Protein AF-A0A947JV66-F1 (afdb_monomer)

Nearest PDB structures (foldseek):
  3uxm-assembly5_B-2  TM=9.381E-01  e=3.256E-14  Pseudomonas aeruginosa PAO1
  4e5u-assembly1_A  TM=9.294E-01  e=2.592E-14  Pseudomonas aeruginosa PAO1
  4esh-assembly1_A  TM=9.161E-01  e=2.592E-14  Pseudomonas aeruginosa PAO1
  3uxm-assembly6_D  TM=9.359E-01  e=7.656E-14  Pseudomonas aeruginosa PAO1
  4gmd-assembly2_B  TM=9.252E-01  e=1.354E-13  Pseudomonas aeruginosa PAO1

pLDDT: mean 92.23, std 10.94, range [36.28, 98.81]

Mean predicted aligned error: 4.36 Å

Secondary structure (DSSP, 8-state):
-HHHHHHHTT--EEEEESS-SSHHHHHHHHHHHS-STT---HHHHHHHHHHHHHHHIIIIIHHHHHTT-EEEEES-HHHHIIIIIIIT-S-HHHHHHHHHHHHTT---S-EEEEE--HHHHHHHHHHHHTT---TTTTS-HHHHHHHHHHHHHHHHH-TTTEEEEE--S-HHHHHHHHHHHHHHHHHHHT--

Sequence (192 aa):
LLASALERHGIDAVLTREPGGTPGAEAIRALLLDPPGEGWGMRAEALLFAAARSDHVERLIRPALEAGRWVVCDRFLDSSRAYQGRAGMLGDELVRALHEQGSEGLLPDLTLVIAVEGTTAAARLSARDGAVSDAIGGRDATYHSSVNAAFVEFAAAEPGRFAIIDGEGSVEEVHARILAAIEPLLARGSSA

Radius of gyration: 16.93 Å; Cα contacts (8 Å, |Δi|>4): 226; chains: 1; bounding box: 48×35×40 Å

Structure (mmCIF, N/CA/C/O backbone):
data_AF-A0A947JV66-F1
#
_entry.id   AF-A0A947JV66-F1
#
loop_
_atom_site.group_PDB
_atom_site.id
_atom_site.type_symbol
_atom_site.label_atom_id
_atom_site.label_alt_id
_atom_site.label_comp_id
_atom_site.label_asym_id
_atom_site.label_entity_id
_atom_site.label_seq_id
_atom_site.pdbx_PDB_ins_code
_atom_site.Cartn_x
_atom_site.Cartn_y
_atom_site.Cartn_z
_atom_site.occupancy
_atom_site.B_iso_or_equiv
_atom_site.auth_seq_id
_atom_site.auth_comp_id
_atom_site.auth_asym_id
_atom_site.auth_atom_id
_atom_site.pdbx_PDB_model_num
ATOM 1 N N . LEU A 1 1 ? 0.802 -0.655 17.213 1.00 91.69 1 LEU A N 1
ATOM 2 C CA . LEU A 1 1 ? 0.099 0.440 17.920 1.00 91.69 1 LEU A CA 1
ATOM 3 C C . LEU A 1 1 ? -1.327 0.622 17.402 1.00 91.69 1 LEU A C 1
ATOM 5 O O . LEU A 1 1 ? -2.243 0.418 18.188 1.00 91.69 1 LEU A O 1
ATOM 9 N N . LEU A 1 2 ? -1.517 0.898 16.103 1.00 94.25 2 LEU A N 1
ATOM 10 C CA . LEU A 1 2 ? -2.848 1.128 15.520 1.00 94.25 2 LEU A CA 1
ATOM 11 C C . LEU A 1 2 ? -3.822 -0.045 15.717 1.00 94.25 2 LEU A C 1
ATOM 13 O O . LEU A 1 2 ? -4.916 0.164 16.221 1.00 94.25 2 LEU A O 1
ATOM 17 N N . ALA A 1 3 ? -3.413 -1.277 15.399 1.00 92.56 3 ALA A N 1
ATOM 18 C CA . ALA A 1 3 ? -4.261 -2.462 15.569 1.00 92.56 3 ALA A CA 1
ATOM 19 C C . ALA A 1 3 ? -4.809 -2.600 17.001 1.00 92.56 3 ALA A C 1
ATOM 21 O O . ALA A 1 3 ? -6.007 -2.743 17.206 1.00 92.56 3 ALA A O 1
ATOM 22 N N . SER A 1 4 ? -3.937 -2.444 18.001 1.00 93.94 4 SER A N 1
ATOM 23 C CA . SER A 1 4 ? -4.330 -2.471 19.412 1.00 93.94 4 SER A CA 1
ATOM 24 C C . SER A 1 4 ? -5.232 -1.297 19.802 1.00 93.94 4 SER A C 1
ATOM 26 O O . SER A 1 4 ? -5.992 -1.402 20.756 1.00 93.94 4 SER A O 1
ATOM 28 N N . ALA A 1 5 ? -5.124 -0.149 19.128 1.00 94.56 5 ALA A N 1
ATOM 29 C CA . ALA A 1 5 ? -6.039 0.965 19.348 1.00 94.56 5 ALA A CA 1
ATOM 30 C C . ALA A 1 5 ? -7.428 0.659 18.781 1.00 94.56 5 ALA A C 1
ATOM 32 O O . ALA A 1 5 ? -8.404 0.838 19.500 1.00 94.56 5 ALA A O 1
ATOM 33 N N . LEU A 1 6 ? -7.511 0.130 17.557 1.00 95.25 6 LEU A N 1
ATOM 34 C CA . LEU A 1 6 ? -8.771 -0.308 16.948 1.00 95.25 6 LEU A CA 1
ATOM 35 C C . LEU A 1 6 ? -9.480 -1.352 17.822 1.00 95.25 6 LEU A C 1
ATOM 37 O O . LEU A 1 6 ? -10.659 -1.193 18.123 1.00 95.25 6 LEU A O 1
ATOM 41 N N . GLU A 1 7 ? -8.739 -2.331 18.345 1.00 94.38 7 GLU A N 1
ATOM 42 C CA . GLU A 1 7 ? -9.271 -3.330 19.278 1.00 94.38 7 GLU A CA 1
ATOM 43 C C . GLU A 1 7 ? -9.860 -2.689 20.549 1.00 94.38 7 GLU A C 1
ATOM 45 O O . GLU A 1 7 ? -10.966 -3.031 20.964 1.00 94.38 7 GLU A O 1
ATOM 50 N N . ARG A 1 8 ? -9.183 -1.692 21.141 1.00 94.38 8 ARG A N 1
ATOM 51 C CA . ARG A 1 8 ? -9.717 -0.933 22.293 1.00 94.38 8 ARG A CA 1
ATOM 52 C C . ARG A 1 8 ? -10.965 -0.114 21.959 1.00 94.38 8 ARG A C 1
ATOM 54 O O . ARG A 1 8 ? -11.732 0.196 22.865 1.00 94.38 8 ARG A O 1
ATOM 61 N N . HIS A 1 9 ? -11.162 0.230 20.689 1.00 92.94 9 HIS A N 1
ATOM 62 C CA . HIS A 1 9 ? -12.380 0.860 20.182 1.00 92.94 9 HIS A CA 1
ATOM 63 C C . HIS A 1 9 ? -13.460 -0.160 19.776 1.00 92.94 9 HIS A C 1
ATOM 65 O O . HIS A 1 9 ? -14.492 0.238 19.246 1.00 92.94 9 HIS A O 1
ATOM 71 N N . GLY A 1 10 ? -13.254 -1.459 20.030 1.00 94.88 10 GLY A N 1
ATOM 72 C CA . GLY A 1 10 ? -14.205 -2.516 19.674 1.00 94.88 10 GLY A CA 1
ATOM 73 C C . GLY A 1 10 ? -14.266 -2.815 18.175 1.00 94.88 10 GLY A C 1
ATOM 74 O O . GLY A 1 10 ? -15.222 -3.433 17.717 1.00 94.88 10 GLY A O 1
ATOM 75 N N . ILE A 1 11 ? -13.266 -2.375 17.408 1.00 95.50 11 ILE A N 1
ATOM 76 C CA . ILE A 1 11 ? -13.199 -2.569 15.962 1.00 95.50 11 ILE A CA 1
ATOM 77 C C . ILE A 1 11 ? -12.363 -3.811 15.667 1.00 95.50 11 ILE A C 1
ATOM 79 O O . ILE A 1 11 ? -11.159 -3.842 15.932 1.00 95.50 11 ILE A O 1
ATOM 83 N N . ASP A 1 12 ? -12.998 -4.820 15.074 1.00 95.31 12 ASP A N 1
ATOM 84 C CA . ASP A 1 12 ? -12.297 -5.970 14.509 1.00 95.31 12 ASP A CA 1
ATOM 85 C C . ASP A 1 12 ? -11.618 -5.565 13.193 1.00 95.31 12 ASP A C 1
ATOM 87 O O . ASP A 1 12 ? -12.273 -5.127 12.243 1.00 95.31 12 ASP A O 1
ATOM 91 N N . ALA A 1 13 ? -10.292 -5.697 13.154 1.00 96.81 13 ALA A N 1
ATOM 92 C CA . ALA A 1 13 ? -9.467 -5.294 12.028 1.00 96.81 13 ALA A CA 1
ATOM 93 C C . ALA A 1 13 ? -8.587 -6.446 11.529 1.00 96.81 13 ALA A C 1
ATOM 95 O O . ALA A 1 13 ? -7.840 -7.068 12.288 1.00 96.81 13 ALA A O 1
ATOM 96 N N . VAL A 1 14 ? -8.611 -6.674 10.218 1.00 98.00 14 VAL A N 1
ATOM 97 C CA . VAL A 1 14 ? -7.650 -7.526 9.515 1.00 98.00 14 VAL A CA 1
ATOM 98 C C . VAL A 1 14 ? -6.421 -6.702 9.170 1.00 98.00 14 VAL A C 1
ATOM 100 O O . VAL A 1 14 ? -6.523 -5.657 8.529 1.00 98.00 14 VAL A O 1
ATOM 103 N N . LEU A 1 15 ? -5.248 -7.188 9.569 1.00 98.19 15 LEU A N 1
ATOM 104 C CA . LEU A 1 15 ? -3.970 -6.602 9.175 1.00 98.19 15 LEU A CA 1
ATOM 105 C C . LEU A 1 15 ? -3.401 -7.383 7.995 1.00 98.19 15 LEU A C 1
ATOM 107 O O . LEU A 1 15 ? -3.319 -8.610 8.047 1.00 98.19 15 LEU A O 1
ATOM 111 N N . THR A 1 16 ? -2.979 -6.679 6.954 1.00 98.50 16 THR A N 1
ATOM 112 C CA . THR A 1 16 ? -2.389 -7.292 5.759 1.00 98.50 16 THR A CA 1
ATOM 113 C C . THR A 1 16 ? -1.387 -6.343 5.082 1.00 98.50 16 THR A C 1
ATOM 115 O O . THR A 1 16 ? -1.131 -5.251 5.593 1.00 98.50 16 THR A O 1
ATOM 118 N N . ARG A 1 17 ? -0.758 -6.754 3.972 1.00 98.25 17 ARG A N 1
ATOM 119 C CA . ARG A 1 17 ? 0.231 -5.952 3.230 1.00 98.25 17 ARG A CA 1
ATOM 120 C C . ARG A 1 17 ? 0.260 -6.266 1.737 1.00 98.25 17 ARG A C 1
ATOM 122 O O . ARG A 1 17 ? -0.042 -7.387 1.340 1.00 98.25 17 ARG A O 1
ATOM 129 N N . GLU A 1 18 ? 0.778 -5.328 0.948 1.00 97.75 18 GLU A N 1
ATOM 130 C CA . GLU A 1 18 ? 1.095 -5.526 -0.467 1.00 97.75 18 GLU A CA 1
ATOM 131 C C . GLU A 1 18 ? 2.568 -5.247 -0.825 1.00 97.75 18 GLU A C 1
ATOM 133 O O . GLU A 1 18 ? 3.198 -4.354 -0.252 1.00 97.75 18 GLU A O 1
ATOM 138 N N . PRO A 1 19 ? 3.137 -5.979 -1.806 1.00 96.75 19 PRO A N 1
ATOM 139 C CA . PRO A 1 19 ? 2.564 -7.176 -2.431 1.00 96.75 19 PRO A CA 1
ATOM 140 C C . PRO A 1 19 ? 2.592 -8.344 -1.430 1.00 96.75 19 PRO A C 1
ATOM 142 O O . PRO A 1 19 ? 3.560 -8.461 -0.673 1.00 96.75 19 PRO A O 1
ATOM 145 N N . GLY A 1 20 ? 1.542 -9.169 -1.391 1.00 97.12 20 GLY A N 1
ATOM 146 C CA . GLY A 1 20 ? 1.384 -10.248 -0.408 1.00 97.12 20 GLY A CA 1
ATOM 147 C C . GLY A 1 20 ? -0.044 -10.367 0.135 1.00 97.12 20 GLY A C 1
ATOM 148 O O . GLY A 1 20 ? -0.991 -9.938 -0.515 1.00 97.12 20 GLY A O 1
ATOM 149 N N . GLY A 1 21 ? -0.185 -10.973 1.316 1.00 97.00 21 GLY A N 1
ATOM 150 C CA . GLY A 1 21 ? -1.454 -11.083 2.054 1.00 97.00 21 GLY A CA 1
ATOM 151 C C . GLY A 1 21 ? -2.216 -12.396 1.842 1.00 97.00 21 GLY A C 1
ATOM 152 O O . GLY A 1 21 ? -2.965 -12.828 2.713 1.00 97.00 21 GLY A O 1
ATOM 153 N N . THR A 1 22 ? -1.970 -13.093 0.737 1.00 98.50 22 THR A N 1
ATOM 154 C CA . THR A 1 22 ? -2.561 -14.401 0.405 1.00 98.50 22 THR A CA 1
ATOM 155 C C . THR A 1 22 ? -1.489 -15.332 -0.164 1.00 98.50 22 THR A C 1
ATOM 157 O O . THR A 1 22 ? -0.484 -14.849 -0.683 1.00 98.50 22 THR A O 1
ATOM 160 N N . PRO A 1 23 ? -1.664 -16.669 -0.139 1.00 98.44 23 PRO A N 1
ATOM 161 C CA . PRO A 1 23 ? -0.663 -17.584 -0.694 1.00 98.44 23 PRO A CA 1
ATOM 162 C C . PRO A 1 23 ? -0.284 -17.290 -2.157 1.00 98.44 23 PRO A C 1
ATOM 164 O O . PRO A 1 23 ? 0.888 -17.393 -2.516 1.00 98.44 23 PRO A O 1
ATOM 167 N N . GLY A 1 24 ? -1.253 -16.887 -2.990 1.00 97.75 24 GLY A N 1
ATOM 168 C CA . GLY A 1 24 ? -1.010 -16.497 -4.382 1.00 97.75 24 GLY A CA 1
ATOM 169 C C . GLY A 1 24 ? -0.216 -15.195 -4.491 1.00 97.75 24 GLY A C 1
ATOM 170 O O . GLY A 1 24 ? 0.814 -15.149 -5.166 1.00 97.75 24 GLY A O 1
ATOM 171 N N . ALA A 1 25 ? -0.639 -14.155 -3.773 1.00 98.38 25 ALA A N 1
ATOM 172 C CA . ALA A 1 25 ? 0.062 -12.876 -3.759 1.00 98.38 25 ALA A CA 1
ATOM 173 C C . ALA A 1 25 ? 1.466 -12.960 -3.130 1.00 98.38 25 ALA A C 1
ATOM 175 O O . ALA A 1 25 ? 2.369 -12.255 -3.575 1.00 98.38 25 ALA A O 1
ATOM 176 N N . GLU A 1 26 ? 1.697 -13.834 -2.143 1.00 98.38 26 GLU A N 1
ATOM 177 C CA . GLU A 1 26 ? 3.028 -14.071 -1.561 1.00 98.38 26 GLU A CA 1
ATOM 178 C C . GLU A 1 26 ? 3.975 -14.772 -2.549 1.00 98.38 26 GLU A C 1
ATOM 180 O O . GLU A 1 26 ? 5.159 -14.440 -2.606 1.00 98.38 26 GLU A O 1
ATOM 185 N N . ALA A 1 27 ? 3.470 -15.684 -3.389 1.00 98.31 27 ALA A N 1
ATOM 186 C CA . ALA A 1 27 ? 4.275 -16.268 -4.463 1.00 98.31 27 ALA A CA 1
ATOM 187 C C . ALA A 1 27 ? 4.719 -15.198 -5.477 1.00 98.31 27 ALA A C 1
ATOM 189 O O . ALA A 1 27 ? 5.873 -15.174 -5.901 1.00 98.31 27 ALA A O 1
ATOM 190 N N . ILE A 1 28 ? 3.827 -14.264 -5.816 1.00 98.31 28 ILE A N 1
ATOM 191 C CA . ILE A 1 28 ? 4.158 -13.135 -6.694 1.00 98.31 28 ILE A CA 1
ATOM 192 C C . ILE A 1 28 ? 5.100 -12.145 -5.995 1.00 98.31 28 ILE A C 1
ATOM 194 O O . ILE A 1 28 ? 6.026 -11.636 -6.624 1.00 98.31 28 ILE A O 1
ATOM 198 N N . ARG A 1 29 ? 4.926 -11.898 -4.690 1.00 97.25 29 ARG A N 1
ATOM 199 C CA . ARG A 1 29 ? 5.851 -11.085 -3.887 1.00 97.25 29 ARG A CA 1
ATOM 200 C C . ARG A 1 29 ? 7.275 -11.622 -3.991 1.00 97.25 29 ARG A C 1
ATOM 202 O O . ARG A 1 29 ? 8.183 -10.827 -4.200 1.00 97.25 29 ARG A O 1
ATOM 209 N N . ALA A 1 30 ? 7.473 -12.935 -3.876 1.00 96.31 30 ALA A N 1
ATOM 210 C CA . ALA A 1 30 ? 8.800 -13.530 -4.014 1.00 96.31 30 ALA A CA 1
ATOM 211 C C . ALA A 1 30 ? 9.432 -13.183 -5.374 1.00 96.31 30 ALA A C 1
ATOM 213 O O . ALA A 1 30 ? 10.566 -12.717 -5.413 1.00 96.31 30 ALA A O 1
ATOM 214 N N . LEU A 1 31 ? 8.661 -13.290 -6.463 1.00 96.56 31 LEU A N 1
ATOM 215 C CA . LEU A 1 31 ? 9.112 -12.900 -7.804 1.00 96.56 31 LEU A CA 1
ATOM 216 C C . LEU A 1 31 ? 9.437 -11.406 -7.918 1.00 96.56 31 LEU A C 1
ATOM 218 O O . LEU A 1 31 ? 10.307 -11.041 -8.696 1.00 96.56 31 LEU A O 1
ATOM 222 N N . LEU A 1 32 ? 8.723 -10.535 -7.204 1.00 95.69 32 LEU A N 1
ATOM 223 C CA . LEU A 1 32 ? 8.942 -9.086 -7.240 1.00 95.69 32 LEU A CA 1
ATOM 224 C C . LEU A 1 32 ? 10.180 -8.653 -6.446 1.00 95.69 32 LEU A C 1
ATOM 226 O O . LEU A 1 32 ? 10.873 -7.732 -6.871 1.00 95.69 32 LEU A O 1
ATOM 230 N N . LEU A 1 33 ? 10.435 -9.278 -5.294 1.00 92.12 33 LEU A N 1
ATOM 231 C CA . LEU A 1 33 ? 11.533 -8.893 -4.400 1.00 92.12 33 LEU A CA 1
ATOM 232 C C . LEU A 1 33 ? 12.869 -9.533 -4.776 1.00 92.12 33 LEU A C 1
ATOM 234 O O . LEU A 1 33 ? 13.907 -8.903 -4.577 1.00 92.12 33 LEU A O 1
ATOM 238 N N . ASP A 1 34 ? 12.824 -10.749 -5.319 1.00 92.88 34 ASP A N 1
ATOM 239 C CA . ASP A 1 34 ? 13.980 -11.510 -5.795 1.00 92.88 34 ASP A CA 1
ATOM 240 C C . ASP A 1 34 ? 13.727 -11.989 -7.235 1.00 92.88 34 ASP A C 1
ATOM 242 O O . ASP A 1 34 ? 13.387 -13.153 -7.481 1.00 92.88 34 ASP A O 1
ATOM 246 N N . PRO A 1 35 ? 13.767 -11.068 -8.213 1.00 92.75 35 PRO A N 1
ATOM 247 C CA . PRO A 1 35 ? 13.396 -11.390 -9.574 1.00 92.75 35 PRO A CA 1
ATOM 248 C C . PRO A 1 35 ? 14.505 -12.201 -10.269 1.00 92.75 35 PRO A C 1
ATOM 250 O O . PRO A 1 35 ? 15.692 -11.928 -10.083 1.00 92.75 35 PRO A O 1
ATOM 253 N N . PRO A 1 36 ? 14.155 -13.188 -11.113 1.00 88.94 36 PRO A N 1
ATOM 254 C CA . PRO A 1 36 ? 15.150 -14.010 -11.789 1.00 88.94 36 PRO A CA 1
ATOM 255 C C . PRO A 1 36 ? 15.911 -13.223 -12.867 1.00 88.94 36 PRO A C 1
ATOM 257 O O . PRO A 1 36 ? 15.360 -12.346 -13.536 1.00 88.94 36 PRO A O 1
ATOM 260 N N . GLY A 1 37 ? 17.165 -13.613 -13.112 1.00 91.31 37 GLY A N 1
ATOM 261 C CA . GLY A 1 37 ? 17.973 -13.082 -14.213 1.00 91.31 37 GLY A CA 1
ATOM 262 C C . GLY A 1 37 ? 18.258 -11.586 -14.074 1.00 91.31 37 GLY A C 1
ATOM 263 O O . GLY A 1 37 ? 18.778 -11.143 -13.057 1.00 91.31 37 GLY A O 1
ATOM 264 N N . GLU A 1 38 ? 17.943 -10.816 -15.115 1.00 89.69 38 GLU A N 1
ATOM 265 C CA . GLU A 1 38 ? 18.156 -9.359 -15.152 1.00 89.69 38 GLU A CA 1
ATOM 266 C C . GLU A 1 38 ? 17.041 -8.562 -14.453 1.00 89.69 38 GLU A C 1
ATOM 268 O O . GLU A 1 38 ? 17.078 -7.333 -14.417 1.00 89.69 38 GLU A O 1
ATOM 273 N N . GLY A 1 39 ? 16.044 -9.248 -13.893 1.00 92.44 39 GLY A N 1
ATOM 274 C CA . GLY A 1 39 ? 14.904 -8.620 -13.248 1.00 92.44 39 GLY A CA 1
ATOM 275 C C . GLY A 1 39 ? 13.725 -8.356 -14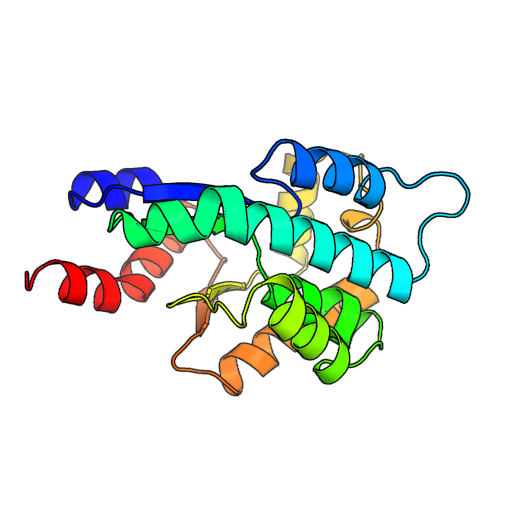.188 1.00 92.44 39 GLY A C 1
ATOM 276 O O . GLY A 1 39 ? 13.682 -8.800 -15.339 1.00 92.44 39 GLY A O 1
ATOM 277 N N . TRP A 1 40 ? 12.729 -7.626 -13.685 1.00 94.94 40 TRP A N 1
ATOM 278 C CA . TRP A 1 40 ? 11.533 -7.276 -14.449 1.00 94.94 40 TRP A CA 1
ATOM 279 C C . TRP A 1 40 ? 11.660 -5.904 -15.103 1.00 94.94 40 TRP A C 1
ATOM 281 O O . TRP A 1 40 ? 12.026 -4.916 -14.470 1.00 94.94 40 TRP A O 1
ATOM 291 N N . GLY A 1 41 ? 11.242 -5.805 -16.366 1.00 95.38 41 GLY A N 1
ATOM 292 C CA . GLY A 1 41 ? 10.925 -4.505 -16.951 1.00 95.38 41 GLY A CA 1
ATOM 293 C C . GLY A 1 41 ? 9.708 -3.880 -16.258 1.00 95.38 41 GLY A C 1
ATOM 294 O O . GLY A 1 41 ? 8.802 -4.590 -15.823 1.00 95.38 41 GLY A O 1
ATOM 295 N N . MET A 1 42 ? 9.633 -2.546 -16.226 1.00 95.56 42 MET A N 1
ATOM 296 C CA . MET A 1 42 ? 8.612 -1.810 -15.460 1.00 95.56 42 MET A CA 1
ATOM 297 C C . MET A 1 42 ? 7.164 -2.241 -15.765 1.00 95.56 42 MET A C 1
ATOM 299 O O . MET A 1 42 ? 6.337 -2.331 -14.863 1.00 95.56 42 MET A O 1
ATOM 303 N N . ARG A 1 43 ? 6.848 -2.564 -17.030 1.00 96.94 43 ARG A N 1
ATOM 304 C CA . ARG A 1 43 ? 5.518 -3.078 -17.420 1.00 96.94 43 ARG A CA 1
ATOM 305 C C . ARG A 1 43 ? 5.211 -4.443 -16.800 1.00 96.94 43 ARG A C 1
ATOM 307 O O . ARG A 1 43 ? 4.097 -4.651 -16.336 1.00 96.94 43 ARG A O 1
ATOM 314 N N . ALA A 1 44 ? 6.182 -5.357 -16.798 1.00 97.50 44 ALA A N 1
ATOM 315 C CA . ALA A 1 44 ? 6.024 -6.675 -16.186 1.00 97.50 44 ALA A CA 1
ATOM 316 C C . ALA A 1 44 ? 5.890 -6.550 -14.664 1.00 97.50 44 ALA A C 1
ATOM 318 O O . ALA A 1 44 ? 5.003 -7.163 -14.082 1.00 97.50 44 ALA A O 1
ATOM 319 N N . GLU A 1 45 ? 6.690 -5.681 -14.040 1.00 97.25 45 GLU A N 1
ATOM 320 C CA . GLU A 1 45 ? 6.564 -5.364 -12.616 1.00 97.25 45 GLU A CA 1
ATOM 321 C C . GLU A 1 45 ? 5.159 -4.844 -12.272 1.00 97.25 45 GLU A C 1
ATOM 323 O O . GLU A 1 45 ? 4.525 -5.357 -11.353 1.00 97.25 45 GLU A O 1
ATOM 328 N N . ALA A 1 46 ? 4.626 -3.883 -13.037 1.00 98.06 46 ALA A N 1
ATOM 329 C CA . ALA A 1 46 ? 3.279 -3.352 -12.818 1.00 98.06 46 ALA A CA 1
ATOM 330 C C . ALA A 1 46 ? 2.185 -4.427 -12.951 1.00 98.06 46 ALA A C 1
ATOM 332 O O . ALA A 1 46 ? 1.247 -4.448 -12.155 1.00 98.06 46 ALA A O 1
ATOM 333 N N . LEU A 1 47 ? 2.318 -5.336 -13.922 1.00 98.50 47 LEU A N 1
ATOM 334 C CA . LEU A 1 47 ? 1.398 -6.463 -14.102 1.00 98.50 47 LEU A CA 1
ATOM 335 C C . LEU A 1 47 ? 1.466 -7.454 -12.935 1.00 98.50 47 LEU A C 1
ATOM 337 O O . LEU A 1 47 ? 0.425 -7.903 -12.466 1.00 98.50 47 LEU A O 1
ATOM 341 N N . LEU A 1 48 ? 2.664 -7.764 -12.435 1.00 98.38 48 LEU A N 1
ATOM 342 C CA . LEU A 1 48 ? 2.843 -8.634 -11.270 1.00 98.38 48 LEU A CA 1
ATOM 343 C C . LEU A 1 48 ? 2.236 -8.002 -10.012 1.00 98.38 48 LEU A C 1
ATOM 345 O O . LEU A 1 48 ? 1.504 -8.667 -9.283 1.00 98.38 48 LEU A O 1
ATOM 349 N N . PHE A 1 49 ? 2.453 -6.704 -9.791 1.00 98.44 49 PHE A N 1
ATOM 350 C CA . PHE A 1 49 ? 1.789 -5.972 -8.712 1.00 98.44 49 PHE A CA 1
ATOM 351 C C . PHE A 1 49 ? 0.263 -6.006 -8.829 1.00 98.44 49 PHE A C 1
ATOM 353 O O . PHE A 1 49 ? -0.419 -6.245 -7.833 1.00 98.44 49 PHE A O 1
ATOM 360 N N . ALA A 1 50 ? -0.276 -5.794 -10.033 1.00 98.56 50 ALA A N 1
ATOM 361 C CA . ALA A 1 50 ? -1.713 -5.857 -10.276 1.00 98.56 50 ALA A CA 1
ATOM 362 C C . ALA A 1 50 ? -2.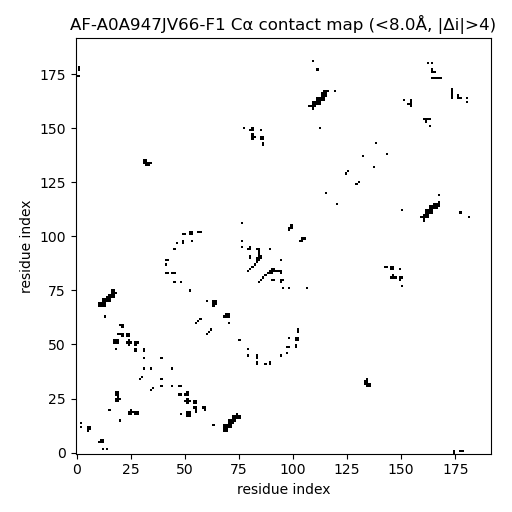276 -7.269 -10.043 1.00 98.56 50 ALA A C 1
ATOM 364 O O . ALA A 1 50 ? -3.319 -7.405 -9.411 1.00 98.56 50 ALA A O 1
ATOM 365 N N . ALA A 1 51 ? -1.567 -8.315 -10.477 1.00 98.69 51 ALA A N 1
ATOM 366 C CA . ALA A 1 51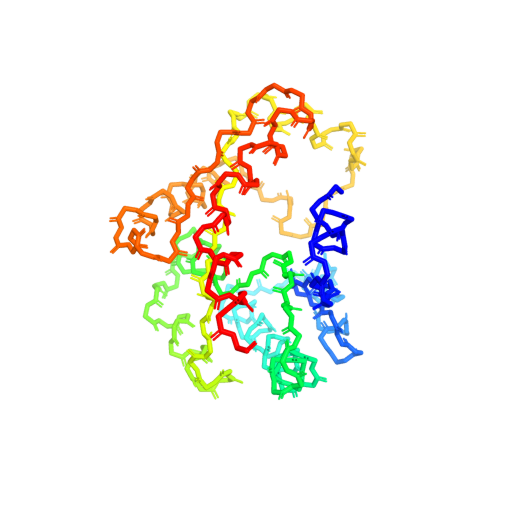 ? -1.961 -9.705 -10.255 1.00 98.69 51 ALA A CA 1
ATOM 367 C C . ALA A 1 51 ? -1.947 -10.08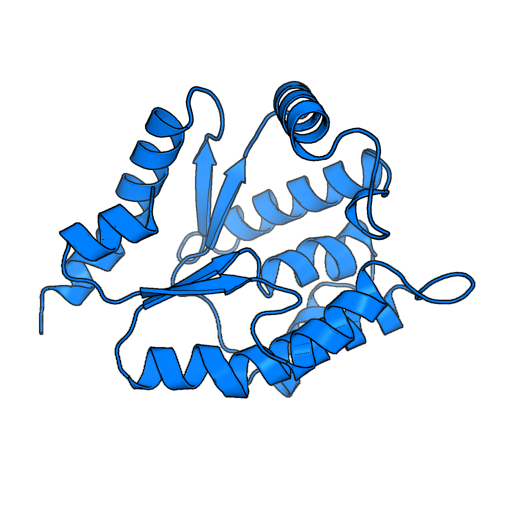2 -8.764 1.00 98.69 51 ALA A C 1
ATOM 369 O O . ALA A 1 51 ? -2.892 -10.699 -8.278 1.00 98.69 51 ALA A O 1
ATOM 370 N N . ALA A 1 52 ? -0.915 -9.666 -8.020 1.00 98.69 52 ALA A N 1
ATOM 371 C CA . ALA A 1 52 ? -0.849 -9.878 -6.574 1.00 98.69 52 ALA A CA 1
ATOM 372 C C . ALA A 1 52 ? -1.999 -9.168 -5.847 1.00 98.69 52 ALA A C 1
ATOM 374 O O . ALA A 1 52 ? -2.641 -9.765 -4.987 1.00 98.69 52 ALA A O 1
ATOM 375 N N . ARG A 1 53 ? -2.287 -7.915 -6.220 1.00 98.75 53 ARG A N 1
ATOM 376 C CA . ARG A 1 53 ? -3.404 -7.147 -5.656 1.00 98.75 53 ARG A CA 1
ATOM 377 C C . ARG A 1 53 ? -4.755 -7.780 -5.967 1.00 98.75 53 ARG A C 1
ATOM 379 O O . ARG A 1 53 ? -5.589 -7.844 -5.077 1.00 98.75 53 ARG A O 1
ATOM 386 N N . SER A 1 54 ? -4.962 -8.246 -7.195 1.00 98.75 54 SER A N 1
ATOM 387 C CA . SER A 1 54 ? -6.201 -8.911 -7.611 1.00 98.75 54 SER A CA 1
ATOM 388 C C . SER A 1 54 ? -6.516 -10.114 -6.711 1.00 98.75 54 SER A C 1
ATOM 390 O O . SER A 1 54 ? -7.566 -10.142 -6.070 1.00 98.75 54 SER A O 1
ATOM 392 N N . ASP A 1 55 ? -5.555 -11.033 -6.542 1.00 98.75 55 ASP A N 1
ATOM 393 C CA . ASP A 1 55 ? -5.703 -12.207 -5.665 1.00 98.75 55 ASP A CA 1
ATOM 394 C C . ASP A 1 55 ? -5.936 -11.805 -4.199 1.00 98.75 55 ASP A C 1
ATOM 396 O O . ASP A 1 55 ? -6.782 -12.379 -3.511 1.00 98.75 55 ASP A O 1
ATOM 400 N N . HIS A 1 56 ? -5.211 -10.792 -3.721 1.00 98.81 56 HIS A N 1
ATOM 401 C CA . HIS A 1 56 ? -5.328 -10.290 -2.356 1.00 98.81 56 HIS A CA 1
ATOM 402 C C . HIS A 1 56 ? -6.696 -9.649 -2.074 1.00 98.81 56 HIS A C 1
ATOM 404 O O . HIS A 1 56 ? -7.307 -9.904 -1.028 1.00 98.81 56 HIS A O 1
ATOM 410 N N . VAL A 1 57 ? -7.200 -8.850 -3.018 1.00 98.75 57 VAL A N 1
ATOM 411 C CA . VAL A 1 57 ? -8.513 -8.211 -2.928 1.00 98.75 57 VAL A CA 1
ATOM 412 C C . VAL A 1 57 ? -9.615 -9.259 -2.918 1.00 98.75 57 VAL A C 1
ATOM 414 O O . VAL A 1 57 ? -10.454 -9.234 -2.020 1.00 98.75 57 VAL A O 1
ATOM 417 N N . GLU A 1 58 ? -9.584 -10.197 -3.863 1.00 98.44 58 GLU A N 1
ATOM 418 C CA . GLU A 1 58 ? -10.606 -11.234 -4.008 1.00 98.44 58 GLU A CA 1
ATOM 419 C C . GLU A 1 58 ? -10.663 -12.162 -2.788 1.00 98.44 58 GLU A C 1
ATOM 421 O O . GLU A 1 58 ? -11.743 -12.485 -2.296 1.00 98.44 58 GLU A O 1
ATOM 426 N N . ARG A 1 59 ? -9.504 -12.593 -2.275 1.00 98.50 59 ARG A N 1
ATOM 427 C CA . ARG A 1 59 ? -9.448 -13.681 -1.286 1.00 98.50 59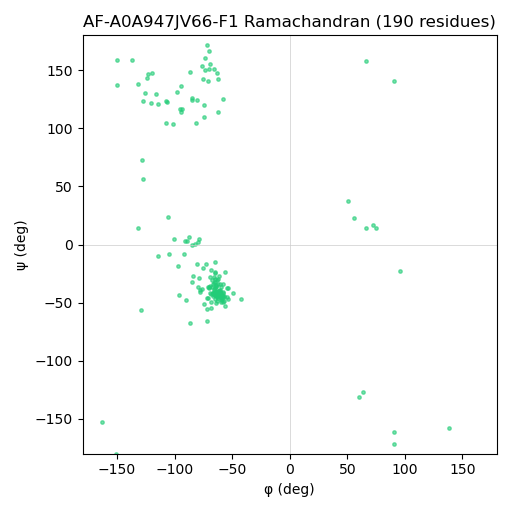 ARG A CA 1
ATOM 428 C C . ARG A 1 59 ? -9.366 -13.232 0.165 1.00 98.50 59 ARG A C 1
ATOM 430 O O . ARG A 1 59 ? -9.630 -14.048 1.046 1.00 98.50 59 ARG A O 1
ATOM 437 N N . LEU A 1 60 ? -8.983 -11.983 0.434 1.00 98.69 60 LEU A N 1
ATOM 438 C CA . LEU A 1 60 ? -8.817 -11.482 1.802 1.00 98.69 60 LEU A CA 1
ATOM 439 C C . LEU A 1 60 ? -9.556 -10.169 2.038 1.00 98.69 60 LEU A C 1
ATOM 441 O O . LEU A 1 60 ? -10.372 -10.107 2.956 1.00 98.69 60 LEU A O 1
ATOM 445 N N . ILE A 1 61 ? -9.286 -9.129 1.243 1.00 98.69 61 ILE A N 1
ATOM 446 C CA . ILE A 1 61 ? -9.793 -7.783 1.553 1.00 98.69 61 ILE A CA 1
ATOM 447 C C . ILE A 1 61 ? -11.312 -7.728 1.392 1.00 98.69 61 ILE A C 1
ATOM 449 O O . ILE A 1 61 ? -12.005 -7.366 2.340 1.00 98.69 61 ILE A O 1
ATOM 453 N N . ARG A 1 62 ? -11.847 -8.105 0.224 1.00 98.50 62 ARG A N 1
ATOM 454 C CA . ARG A 1 62 ? -13.288 -8.027 -0.046 1.00 98.50 62 ARG A CA 1
ATOM 455 C C . ARG A 1 62 ? -14.102 -8.883 0.939 1.00 98.50 62 ARG A C 1
ATOM 457 O O . ARG A 1 62 ? -14.999 -8.313 1.557 1.00 98.50 62 ARG A O 1
ATOM 464 N N . PRO A 1 63 ? -13.756 -10.160 1.210 1.00 98.56 63 PRO A N 1
ATOM 465 C CA . PRO A 1 63 ? -14.467 -10.947 2.219 1.00 98.56 63 PRO A CA 1
ATOM 466 C C . PRO A 1 63 ? -14.419 -10.339 3.629 1.00 98.56 63 PRO A C 1
ATOM 468 O O . PRO A 1 63 ? -15.397 -10.422 4.370 1.00 98.56 63 PRO A O 1
ATOM 471 N N . ALA A 1 64 ? -13.300 -9.716 4.023 1.00 98.44 64 ALA A N 1
ATOM 472 C CA . ALA A 1 64 ? -13.197 -9.053 5.323 1.00 98.44 64 ALA A CA 1
ATOM 473 C C . ALA A 1 64 ? -14.120 -7.828 5.416 1.00 98.44 64 ALA A C 1
ATOM 475 O O . ALA A 1 64 ? -14.826 -7.672 6.413 1.00 98.44 64 ALA A O 1
ATOM 476 N N . LEU A 1 65 ? -14.151 -7.003 4.366 1.00 98.00 65 LEU A N 1
ATOM 477 C CA . LEU A 1 65 ? -15.030 -5.836 4.288 1.00 98.00 65 LEU A CA 1
ATOM 478 C C . LEU A 1 65 ? -16.512 -6.241 4.266 1.00 98.00 65 LEU A C 1
ATOM 480 O O . LEU A 1 65 ? -17.320 -5.644 4.972 1.00 98.00 65 LEU A O 1
ATOM 484 N N . GLU A 1 66 ? -16.872 -7.289 3.520 1.00 97.62 66 GLU A N 1
ATOM 485 C CA . GLU A 1 66 ? -18.238 -7.838 3.479 1.00 97.62 66 GLU A CA 1
ATOM 486 C C . GLU A 1 66 ? -18.695 -8.386 4.839 1.00 97.62 66 GLU A C 1
ATOM 488 O O . GLU A 1 66 ? -19.875 -8.309 5.178 1.00 97.62 66 GLU A O 1
ATOM 493 N N . ALA A 1 67 ? -17.759 -8.879 5.653 1.00 97.62 67 ALA A N 1
ATOM 494 C CA . ALA A 1 67 ? -18.009 -9.283 7.034 1.00 97.62 67 ALA A CA 1
ATOM 495 C C . ALA A 1 67 ? -18.086 -8.098 8.023 1.00 97.62 67 ALA A C 1
ATOM 497 O O . ALA A 1 67 ? -18.183 -8.320 9.230 1.00 97.62 67 ALA A O 1
ATOM 498 N N . GLY A 1 68 ? -18.020 -6.851 7.543 1.00 96.12 68 GLY A N 1
ATOM 499 C CA . GLY A 1 68 ? -18.062 -5.641 8.369 1.00 96.12 68 GLY A CA 1
ATOM 500 C C . GLY A 1 68 ? -16.769 -5.358 9.140 1.00 96.12 68 GLY A C 1
ATOM 501 O O . GLY A 1 68 ? -16.773 -4.540 10.061 1.00 96.12 68 GLY A O 1
ATOM 502 N N . ARG A 1 69 ? -15.664 -6.028 8.795 1.00 97.19 69 ARG A N 1
ATOM 503 C CA . ARG A 1 69 ? -14.364 -5.852 9.455 1.00 97.19 69 ARG A CA 1
ATOM 504 C C . ARG A 1 69 ? -13.605 -4.704 8.812 1.00 97.19 69 ARG A C 1
ATOM 506 O O . ARG A 1 69 ? -13.688 -4.481 7.605 1.00 97.19 69 ARG A O 1
ATOM 513 N N . TRP A 1 70 ? -12.796 -4.013 9.604 1.00 97.88 70 TRP A N 1
ATOM 514 C CA . TRP A 1 70 ? -11.831 -3.067 9.055 1.00 97.88 70 TRP A CA 1
ATOM 515 C C . TRP A 1 70 ? -10.669 -3.818 8.409 1.00 97.88 70 TRP A C 1
ATOM 517 O O . TRP A 1 70 ? -10.289 -4.902 8.850 1.00 97.88 70 TRP A O 1
ATOM 527 N N . VAL A 1 71 ? -10.060 -3.217 7.392 1.00 98.50 71 VAL A N 1
ATOM 528 C CA . VAL A 1 71 ? -8.818 -3.717 6.798 1.00 98.50 71 VAL A CA 1
ATOM 529 C C . VAL A 1 71 ? -7.752 -2.640 6.922 1.00 98.50 71 VAL A C 1
ATOM 531 O O . VAL A 1 71 ? -7.911 -1.529 6.424 1.00 98.50 71 VAL A O 1
ATOM 534 N N . VAL A 1 72 ? -6.645 -2.977 7.579 1.00 98.38 72 VAL A N 1
ATOM 535 C CA . VAL A 1 72 ? -5.442 -2.145 7.640 1.00 98.38 72 VAL A CA 1
ATOM 536 C C . VAL A 1 72 ? -4.391 -2.806 6.760 1.00 98.38 72 VAL A C 1
ATOM 538 O O . VAL A 1 72 ? -3.812 -3.831 7.126 1.00 98.38 72 VAL A O 1
ATOM 541 N N . CYS A 1 73 ? -4.166 -2.226 5.585 1.00 98.62 73 CYS A N 1
ATOM 542 C CA . CYS A 1 73 ? -3.231 -2.748 4.597 1.00 98.62 73 CYS A CA 1
ATOM 543 C C . CYS A 1 73 ? -1.970 -1.879 4.535 1.00 98.62 73 CYS A C 1
ATOM 545 O O . CYS A 1 73 ? -2.051 -0.676 4.282 1.00 98.62 73 CYS A O 1
ATOM 547 N N . ASP A 1 74 ? -0.802 -2.482 4.757 1.00 98.00 74 ASP A N 1
ATOM 548 C CA . ASP A 1 74 ? 0.482 -1.840 4.476 1.00 98.00 74 ASP A CA 1
ATOM 549 C C . ASP A 1 74 ? 0.714 -1.819 2.960 1.00 98.00 74 ASP A C 1
ATOM 551 O O . ASP A 1 74 ? 0.942 -2.863 2.345 1.00 98.00 74 ASP A O 1
ATOM 555 N N . ARG A 1 75 ? 0.645 -0.614 2.378 1.00 98.19 75 ARG A N 1
ATOM 556 C CA . ARG A 1 75 ? 0.613 -0.329 0.931 1.00 98.19 75 ARG A CA 1
ATOM 557 C C . ARG A 1 75 ? -0.649 -0.836 0.234 1.00 98.19 75 ARG A C 1
ATOM 559 O O . ARG A 1 75 ? -1.343 -1.719 0.711 1.00 98.19 75 ARG A O 1
ATOM 566 N N . PHE A 1 76 ? -0.943 -0.237 -0.918 1.00 98.69 76 PHE A N 1
ATOM 567 C CA . PHE A 1 76 ? -2.035 -0.628 -1.812 1.00 98.69 76 PHE A CA 1
ATOM 568 C C . PHE A 1 76 ? -1.809 0.005 -3.201 1.00 98.69 76 PHE A C 1
ATOM 570 O O . PHE A 1 76 ? -0.669 0.322 -3.557 1.00 98.69 76 PHE A O 1
ATOM 577 N N . LEU A 1 77 ? -2.877 0.255 -3.969 1.00 98.44 77 LEU A N 1
ATOM 578 C CA . LEU A 1 77 ? -2.867 0.911 -5.282 1.00 98.44 77 LEU A CA 1
ATOM 579 C C . LEU A 1 77 ? -1.944 2.128 -5.373 1.00 98.44 77 LEU A C 1
ATOM 581 O O . LEU A 1 77 ? -1.182 2.243 -6.332 1.00 98.44 77 LEU A O 1
ATOM 585 N N . ASP A 1 78 ? -1.989 3.030 -4.395 1.00 98.44 78 ASP A N 1
ATOM 586 C CA . ASP A 1 78 ? -1.252 4.293 -4.474 1.00 98.44 78 ASP A CA 1
ATOM 587 C C . ASP A 1 78 ? 0.271 4.089 -4.477 1.00 98.44 78 ASP A C 1
ATOM 589 O O . ASP A 1 78 ? 0.993 4.869 -5.097 1.00 98.44 78 ASP A O 1
ATOM 593 N N . SER A 1 79 ? 0.766 2.973 -3.921 1.00 98.06 79 SER A N 1
ATOM 594 C CA . SER A 1 79 ? 2.163 2.568 -4.125 1.00 98.06 79 SER A CA 1
ATOM 595 C C . SER A 1 79 ? 2.439 2.225 -5.585 1.00 98.06 79 SER A C 1
ATOM 597 O O . SER A 1 79 ? 3.451 2.663 -6.117 1.00 98.06 79 SER A O 1
ATOM 599 N N . SER A 1 80 ? 1.544 1.517 -6.276 1.00 98.25 80 SER A N 1
ATOM 600 C CA . SER A 1 80 ? 1.756 1.232 -7.697 1.00 98.25 80 SER A CA 1
ATOM 601 C C . SER A 1 80 ? 1.692 2.483 -8.571 1.00 98.25 80 SER A C 1
ATOM 603 O O . SER A 1 80 ? 2.464 2.629 -9.521 1.00 98.25 80 SER A O 1
ATOM 605 N N . ARG A 1 81 ? 0.806 3.422 -8.223 1.00 98.44 81 ARG A N 1
ATOM 606 C CA . ARG A 1 81 ? 0.698 4.719 -8.902 1.00 98.44 81 ARG A CA 1
ATOM 607 C C . ARG A 1 81 ? 1.986 5.531 -8.750 1.00 98.44 81 ARG A C 1
ATOM 609 O O . ARG A 1 81 ? 2.477 6.090 -9.729 1.00 98.44 81 ARG A O 1
ATOM 616 N N . ALA A 1 82 ? 2.568 5.551 -7.551 1.00 98.00 82 ALA A N 1
ATOM 617 C CA . ALA A 1 82 ? 3.803 6.279 -7.271 1.00 98.00 82 ALA A CA 1
ATOM 618 C C . ALA A 1 82 ? 5.048 5.589 -7.863 1.00 98.00 82 ALA A C 1
ATOM 620 O O . ALA A 1 82 ? 5.817 6.225 -8.582 1.00 98.00 82 ALA A O 1
ATOM 621 N N . TYR A 1 83 ? 5.235 4.292 -7.601 1.00 97.56 83 TYR A N 1
ATOM 622 C CA . TYR A 1 83 ? 6.409 3.540 -8.051 1.00 97.56 83 TYR A CA 1
ATOM 623 C C . TYR A 1 83 ? 6.357 3.291 -9.557 1.00 97.56 83 TYR A C 1
ATOM 625 O O . TYR A 1 83 ? 7.164 3.836 -10.301 1.00 97.56 83 TYR A O 1
ATOM 633 N N . GLN A 1 84 ? 5.406 2.502 -10.051 1.00 98.12 84 GLN A N 1
ATOM 634 C CA . GLN A 1 84 ? 5.392 2.147 -11.472 1.00 98.12 84 GLN A CA 1
ATOM 635 C C . GLN A 1 84 ? 4.841 3.279 -12.354 1.00 98.12 84 GLN A C 1
ATOM 637 O O . GLN A 1 84 ? 5.372 3.529 -13.437 1.00 98.12 84 GLN A O 1
ATOM 642 N N . GLY A 1 85 ? 3.807 3.991 -11.897 1.00 97.94 85 GLY A N 1
ATOM 643 C CA . GLY A 1 85 ? 3.154 5.047 -12.677 1.00 97.94 85 GLY A CA 1
ATOM 644 C C . GLY A 1 85 ? 4.002 6.313 -12.832 1.00 97.94 85 GLY A C 1
ATOM 645 O O . GLY A 1 85 ? 4.250 6.749 -13.958 1.00 97.94 85 GLY A O 1
ATOM 646 N N . ARG A 1 86 ? 4.438 6.908 -11.714 1.00 97.69 86 ARG A N 1
ATOM 647 C CA . ARG A 1 86 ? 5.212 8.162 -11.696 1.00 97.69 86 ARG A CA 1
ATOM 648 C C . ARG A 1 86 ? 6.710 7.920 -11.849 1.00 97.69 86 ARG A C 1
ATOM 650 O O . ARG A 1 86 ? 7.254 8.246 -12.900 1.00 97.69 86 ARG A O 1
ATOM 657 N N . ALA A 1 87 ? 7.358 7.310 -10.859 1.00 96.00 87 ALA A N 1
ATOM 658 C CA . ALA A 1 87 ? 8.812 7.126 -10.869 1.00 96.00 87 ALA A CA 1
ATOM 659 C C . ALA A 1 87 ? 9.280 6.169 -11.986 1.00 96.00 87 ALA A C 1
ATOM 661 O O . ALA A 1 87 ? 10.328 6.368 -12.592 1.00 96.00 87 ALA A O 1
ATOM 662 N N . GLY A 1 88 ? 8.472 5.156 -12.306 1.00 95.75 88 GLY A N 1
ATOM 663 C CA . GLY A 1 88 ? 8.679 4.211 -13.406 1.00 95.75 88 GLY A CA 1
ATOM 664 C C . GLY A 1 88 ? 8.173 4.694 -14.769 1.00 95.75 88 GLY A C 1
ATOM 665 O O . GLY A 1 88 ? 8.308 3.968 -15.753 1.00 95.75 88 GLY A O 1
ATOM 666 N N . MET A 1 89 ? 7.595 5.899 -14.840 1.00 96.88 89 MET A N 1
ATOM 667 C CA . MET A 1 89 ? 7.140 6.557 -16.070 1.00 96.88 89 MET A CA 1
ATOM 668 C C . MET A 1 89 ? 6.135 5.760 -16.924 1.00 96.88 89 MET A C 1
ATOM 670 O O . MET A 1 89 ? 6.006 6.017 -18.122 1.00 96.88 89 MET A O 1
ATOM 674 N N . LEU A 1 90 ? 5.392 4.809 -16.347 1.00 97.19 90 LEU A N 1
ATOM 675 C CA . LEU A 1 90 ? 4.334 4.107 -17.086 1.00 97.19 90 LEU A CA 1
ATOM 676 C C . LEU A 1 90 ? 3.065 4.943 -17.283 1.00 97.19 90 LEU A C 1
ATOM 678 O O . LEU A 1 90 ? 2.275 4.639 -18.176 1.00 97.19 90 LEU A O 1
ATOM 682 N N . GLY A 1 91 ? 2.871 5.975 -16.462 1.00 97.19 91 GLY A N 1
ATOM 683 C CA . GLY A 1 91 ? 1.653 6.777 -16.425 1.00 97.19 91 GLY A CA 1
ATOM 684 C C . GLY A 1 91 ? 0.613 6.236 -15.438 1.00 97.19 91 GLY A C 1
ATOM 685 O O . GLY A 1 91 ? 0.410 5.029 -15.309 1.00 97.19 91 GLY A O 1
ATOM 686 N N . ASP A 1 92 ? -0.060 7.156 -14.738 1.00 95.62 92 ASP A N 1
ATOM 687 C CA . ASP A 1 92 ? -1.079 6.828 -13.725 1.00 95.62 92 ASP A CA 1
ATOM 688 C C . ASP A 1 92 ? -2.294 6.118 -14.344 1.00 95.62 92 ASP A C 1
ATOM 690 O O . ASP A 1 92 ? -2.841 5.188 -13.758 1.00 95.62 92 ASP A O 1
ATOM 694 N N . GLU A 1 93 ? -2.676 6.503 -15.565 1.00 97.19 93 GLU A N 1
ATOM 695 C CA . GLU A 1 93 ? -3.817 5.929 -16.287 1.00 97.19 93 GLU A CA 1
ATOM 696 C C . GLU A 1 93 ? -3.672 4.418 -16.495 1.00 97.19 93 GLU A C 1
ATOM 698 O O . GLU A 1 93 ? -4.604 3.670 -16.207 1.00 97.19 93 GLU A O 1
ATOM 703 N N . LEU A 1 94 ? -2.489 3.951 -16.910 1.00 97.44 94 LEU A N 1
ATOM 704 C CA . LEU A 1 94 ? -2.242 2.524 -17.109 1.00 97.44 94 LEU A CA 1
ATOM 705 C C . LEU A 1 94 ? -2.369 1.748 -15.792 1.00 97.44 94 LEU A C 1
ATOM 707 O O . LEU A 1 94 ? -3.007 0.699 -15.751 1.00 97.44 94 LEU A O 1
ATOM 711 N N . VAL A 1 95 ? -1.778 2.263 -14.710 1.00 98.38 95 VAL A N 1
ATOM 712 C CA . VAL A 1 95 ? -1.829 1.610 -13.393 1.00 98.38 95 VAL A CA 1
ATO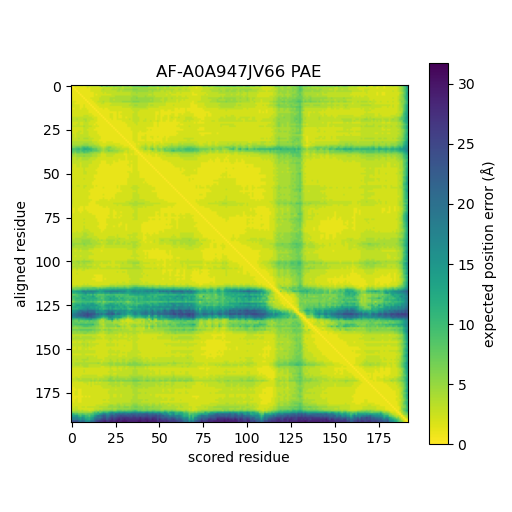M 713 C C . VAL A 1 95 ? -3.264 1.545 -12.872 1.00 98.38 95 VAL A C 1
ATOM 715 O O . VAL A 1 95 ? -3.689 0.506 -12.365 1.00 98.38 95 VAL A O 1
ATOM 718 N N . ARG A 1 96 ? -4.032 2.628 -13.029 1.00 97.88 96 ARG A N 1
ATOM 719 C CA . ARG A 1 96 ? -5.447 2.666 -12.645 1.00 97.88 96 ARG A CA 1
ATOM 720 C C . ARG A 1 96 ? -6.295 1.729 -13.500 1.00 97.88 96 ARG A C 1
ATOM 722 O O . ARG A 1 96 ? -7.159 1.065 -12.947 1.00 97.88 96 ARG A O 1
ATOM 729 N N . ALA A 1 97 ? -6.020 1.609 -14.800 1.00 98.38 97 ALA A N 1
ATOM 730 C CA . ALA A 1 97 ? -6.718 0.665 -15.670 1.00 98.38 97 ALA A CA 1
ATOM 731 C C . ALA A 1 97 ? -6.477 -0.794 -15.248 1.00 98.38 97 ALA A C 1
ATOM 733 O O . ALA A 1 97 ? -7.420 -1.578 -15.184 1.00 98.38 97 ALA A O 1
ATOM 734 N N . LEU A 1 98 ? -5.237 -1.156 -14.895 1.00 98.25 98 LEU A N 1
ATOM 735 C CA . LEU A 1 98 ? -4.932 -2.489 -14.361 1.00 98.25 98 LEU A CA 1
ATOM 736 C C . LEU A 1 98 ? -5.677 -2.765 -13.050 1.00 98.25 98 LEU A C 1
ATOM 738 O O . LEU A 1 98 ? -6.184 -3.865 -12.852 1.00 98.25 98 LEU A O 1
ATOM 742 N N . HIS A 1 99 ? -5.759 -1.767 -12.170 1.00 98.31 99 HIS A N 1
ATOM 743 C CA . HIS A 1 99 ? -6.495 -1.875 -10.911 1.00 98.31 99 HIS A CA 1
ATOM 744 C C . HIS A 1 99 ? -8.003 -2.004 -11.114 1.00 98.31 99 HIS A C 1
ATOM 746 O O . HIS A 1 99 ? -8.635 -2.835 -10.472 1.00 98.31 99 HIS A O 1
ATOM 752 N N . GLU A 1 100 ? -8.574 -1.220 -12.026 1.00 98.06 100 GLU A N 1
ATOM 753 C CA . GLU A 1 100 ? -9.997 -1.284 -12.355 1.00 98.06 100 GLU A CA 1
ATOM 754 C C . GLU A 1 100 ? -10.384 -2.685 -12.840 1.00 98.06 100 GLU A C 1
ATOM 756 O O . GLU A 1 100 ? -11.380 -3.243 -12.398 1.00 98.06 100 GLU A O 1
ATOM 761 N N . GLN A 1 101 ? -9.563 -3.284 -13.706 1.00 97.12 101 GLN A N 1
ATOM 762 C CA . GLN A 1 101 ? -9.836 -4.614 -14.252 1.00 97.12 101 GLN A CA 1
ATOM 763 C C . GLN A 1 101 ? -9.519 -5.749 -13.271 1.00 97.12 101 GLN A C 1
ATOM 765 O O . GLN A 1 101 ? -10.258 -6.725 -13.213 1.00 97.12 101 GLN A O 1
ATOM 770 N N . GLY A 1 102 ? -8.415 -5.654 -12.526 1.00 95.25 102 GLY A N 1
ATOM 771 C CA . GLY A 1 102 ? -7.957 -6.730 -11.642 1.00 95.25 102 GLY A CA 1
ATOM 772 C C . GLY A 1 102 ? -8.615 -6.737 -10.262 1.00 95.25 102 GLY A C 1
ATOM 773 O O . GLY A 1 102 ? -8.716 -7.791 -9.643 1.00 95.25 102 GLY A O 1
ATOM 774 N N . SER A 1 103 ? -9.057 -5.578 -9.781 1.00 97.56 103 SER A N 1
ATOM 775 C CA . SER A 1 103 ? -9.518 -5.380 -8.401 1.00 97.56 103 SER A CA 1
ATOM 776 C C . SER A 1 103 ? -10.858 -4.645 -8.322 1.00 97.56 103 SER A C 1
ATOM 778 O O . SER A 1 103 ? -11.217 -4.136 -7.258 1.00 97.56 103 SER A O 1
ATOM 780 N N . GLU A 1 104 ? -11.568 -4.548 -9.452 1.00 96.75 104 GLU A N 1
ATOM 781 C CA . GLU A 1 104 ? -12.897 -3.930 -9.590 1.00 96.75 104 GLU A CA 1
ATOM 782 C C . GLU A 1 104 ? -12.975 -2.522 -8.982 1.00 96.75 104 GLU A C 1
ATOM 784 O O . GLU A 1 104 ? -13.943 -2.160 -8.311 1.00 96.75 104 GLU A O 1
ATOM 789 N N . GLY A 1 105 ? -11.898 -1.749 -9.133 1.00 96.69 105 GLY A N 1
ATOM 790 C CA . GLY A 1 105 ? -11.866 -0.360 -8.689 1.00 96.69 105 GLY A CA 1
ATOM 791 C C . GLY A 1 105 ? -11.947 -0.166 -7.170 1.00 96.69 105 GLY A C 1
ATOM 792 O O . GLY A 1 105 ? -12.163 0.961 -6.731 1.00 96.69 105 GLY A O 1
ATOM 793 N N . LEU A 1 106 ? -11.748 -1.208 -6.343 1.00 98.06 106 LEU A N 1
ATOM 794 C CA . LEU A 1 106 ? -11.795 -1.078 -4.880 1.00 98.06 106 LEU A CA 1
ATOM 795 C C . LEU A 1 106 ? -10.771 -0.040 -4.398 1.00 98.06 106 LEU A C 1
ATOM 797 O O . LEU A 1 106 ? -9.581 -0.165 -4.687 1.00 98.06 106 LEU A O 1
ATOM 801 N N . LEU A 1 107 ? -11.215 0.968 -3.648 1.00 97.88 107 LEU A N 1
ATOM 802 C CA . LEU A 1 107 ? -10.355 2.013 -3.092 1.00 97.88 107 LEU A CA 1
ATOM 803 C C . LEU A 1 107 ? -10.420 2.016 -1.559 1.00 97.88 107 LEU A C 1
ATOM 805 O O . LEU A 1 107 ? -11.482 1.738 -1.006 1.00 97.88 107 LEU A O 1
ATOM 809 N N . PRO A 1 108 ? -9.318 2.363 -0.866 1.00 97.69 108 PRO A N 1
ATOM 810 C CA . PRO A 1 108 ? -9.348 2.589 0.575 1.00 97.69 108 PRO A CA 1
ATOM 811 C C . PRO A 1 108 ? -10.263 3.762 0.932 1.00 97.69 108 PRO A C 1
ATOM 813 O O . PRO A 1 108 ? -10.215 4.793 0.256 1.00 97.69 108 PRO A O 1
ATOM 816 N N . ASP A 1 109 ? -10.988 3.654 2.047 1.00 97.38 109 ASP A N 1
ATOM 817 C CA . ASP A 1 109 ? -11.696 4.794 2.648 1.00 97.38 109 ASP A CA 1
ATOM 818 C C . ASP A 1 109 ? -10.726 5.914 3.055 1.00 97.38 109 ASP A C 1
ATOM 820 O O . ASP A 1 109 ? -11.056 7.096 2.975 1.00 97.38 109 ASP A O 1
ATOM 824 N N . LEU A 1 110 ? -9.514 5.541 3.480 1.00 98.00 110 LEU A N 1
ATOM 825 C CA . LEU A 1 110 ? -8.446 6.463 3.850 1.00 98.00 110 LEU A CA 1
ATOM 826 C C . LEU A 1 110 ? -7.068 5.849 3.586 1.00 98.00 110 LEU A C 1
ATOM 828 O O . LEU A 1 110 ? -6.803 4.695 3.914 1.00 98.00 110 LEU A O 1
ATOM 832 N N . THR A 1 111 ? -6.170 6.661 3.037 1.00 98.44 111 THR A N 1
ATOM 833 C CA . THR A 1 111 ? -4.754 6.358 2.827 1.00 98.44 111 THR A CA 1
ATOM 834 C C . THR A 1 111 ? -3.908 7.286 3.688 1.00 98.44 111 THR A C 1
ATOM 836 O O . THR A 1 111 ? -3.970 8.508 3.559 1.00 98.44 111 THR A O 1
ATOM 839 N N . LEU A 1 112 ? -3.102 6.704 4.572 1.00 98.19 112 LEU A N 1
ATOM 840 C CA . LEU A 1 112 ? -2.197 7.440 5.451 1.00 98.19 112 LEU A CA 1
ATOM 841 C C . LEU A 1 112 ? -0.817 7.536 4.792 1.00 98.19 112 LEU A C 1
ATOM 843 O O . LEU A 1 112 ? -0.157 6.520 4.580 1.00 98.19 112 LEU A O 1
ATOM 847 N N . VAL A 1 113 ? -0.370 8.753 4.485 1.00 97.06 113 VAL A N 1
ATOM 848 C CA . VAL A 1 113 ? 0.968 9.012 3.938 1.00 97.06 113 VAL A CA 1
ATOM 849 C C . VAL A 1 113 ? 1.853 9.512 5.066 1.00 97.06 113 VAL A C 1
ATOM 851 O O . VAL A 1 113 ? 1.746 10.664 5.473 1.00 97.06 113 VAL A O 1
ATOM 854 N N . ILE A 1 114 ? 2.728 8.652 5.583 1.00 95.38 114 ILE A N 1
ATOM 855 C CA . ILE A 1 114 ? 3.680 9.037 6.630 1.00 95.38 114 ILE A CA 1
ATOM 856 C C . ILE A 1 114 ? 4.872 9.731 5.965 1.00 95.38 114 ILE A C 1
ATOM 858 O O . ILE A 1 114 ? 5.711 9.078 5.344 1.00 95.38 114 ILE A O 1
ATOM 862 N N . ALA A 1 115 ? 4.931 11.054 6.083 1.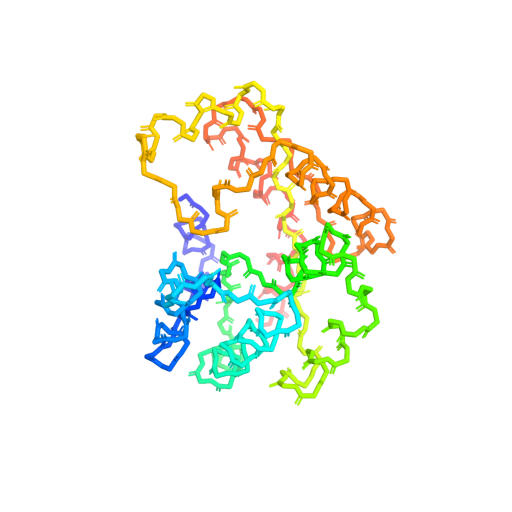00 92.06 115 ALA A N 1
ATOM 863 C CA . ALA A 1 115 ? 6.012 11.871 5.553 1.00 92.06 115 ALA A CA 1
ATOM 864 C C . ALA A 1 115 ? 7.175 11.911 6.551 1.00 92.06 115 ALA A C 1
ATOM 866 O O . ALA A 1 115 ? 6.991 12.270 7.709 1.00 92.06 115 ALA A O 1
ATOM 867 N N . VAL A 1 116 ? 8.370 11.533 6.104 1.00 84.81 116 VAL A N 1
ATOM 868 C CA . VAL A 1 116 ? 9.600 11.552 6.907 1.00 84.81 116 VAL A CA 1
ATOM 869 C C . VAL A 1 116 ? 10.682 12.234 6.082 1.00 84.81 116 VAL A C 1
ATOM 871 O O . VAL A 1 116 ? 10.795 11.964 4.882 1.00 84.81 116 VAL A O 1
ATOM 874 N N . GLU A 1 117 ? 11.490 13.093 6.700 1.00 79.56 117 GLU A N 1
ATOM 875 C CA . GLU A 1 117 ? 12.632 13.689 6.013 1.00 79.56 117 GLU A CA 1
ATOM 876 C C . GLU A 1 117 ? 13.655 12.621 5.598 1.00 79.56 117 GLU A C 1
ATOM 878 O O . GLU A 1 117 ? 13.853 11.606 6.270 1.00 79.56 117 GLU A O 1
ATOM 883 N N . GLY A 1 118 ? 14.339 12.843 4.469 1.00 72.62 118 GLY A N 1
ATOM 884 C CA . GLY A 1 118 ? 15.209 11.833 3.856 1.00 72.62 118 GLY A CA 1
ATOM 885 C C . GLY A 1 118 ? 16.332 11.328 4.772 1.00 72.62 118 GLY A C 1
ATOM 886 O O . GLY A 1 118 ? 16.671 10.147 4.736 1.00 72.62 118 GLY A O 1
ATOM 887 N N . THR A 1 119 ? 16.876 12.190 5.634 1.00 71.81 119 THR A N 1
ATOM 888 C CA . THR A 1 119 ? 17.922 11.838 6.609 1.00 71.81 119 THR A CA 1
ATOM 889 C C . THR A 1 119 ? 17.378 10.959 7.738 1.00 71.81 119 THR A C 1
ATOM 891 O O . THR A 1 119 ? 17.973 9.923 8.045 1.00 71.81 119 THR A O 1
ATOM 894 N N . THR A 1 120 ? 16.220 11.309 8.307 1.00 74.69 120 THR A N 1
ATOM 895 C CA . THR A 1 120 ? 15.516 10.508 9.321 1.00 74.69 120 THR A CA 1
ATOM 896 C C . THR A 1 120 ? 15.078 9.156 8.749 1.00 74.69 120 THR A C 1
ATOM 898 O O . THR A 1 120 ? 15.256 8.118 9.392 1.00 74.69 120 THR A O 1
ATOM 901 N N . ALA A 1 121 ? 14.555 9.136 7.520 1.00 74.56 121 ALA A N 1
ATOM 902 C CA . ALA A 1 121 ? 14.139 7.914 6.836 1.00 74.56 121 ALA A CA 1
ATOM 903 C C . ALA A 1 121 ? 15.323 6.964 6.597 1.00 74.56 121 ALA A C 1
ATOM 905 O O . ALA A 1 121 ? 15.226 5.778 6.916 1.00 74.56 121 ALA A O 1
ATOM 906 N N . ALA A 1 122 ? 16.455 7.483 6.112 1.00 71.19 122 ALA A N 1
ATOM 907 C CA . ALA A 1 122 ? 17.668 6.699 5.887 1.00 71.19 122 ALA A CA 1
ATOM 908 C C . ALA A 1 122 ? 18.231 6.104 7.188 1.00 71.19 122 ALA A C 1
ATOM 910 O O . ALA A 1 122 ? 18.611 4.932 7.216 1.00 71.19 122 ALA A O 1
ATOM 911 N N . ALA A 1 123 ? 18.238 6.873 8.282 1.00 75.00 123 ALA A N 1
ATOM 912 C CA . ALA A 1 123 ? 18.677 6.384 9.589 1.00 75.00 123 ALA A CA 1
ATOM 913 C C . ALA A 1 123 ? 17.784 5.241 10.106 1.00 75.00 123 ALA A C 1
ATOM 915 O O . ALA A 1 123 ? 18.290 4.222 10.581 1.00 75.00 123 ALA A O 1
ATOM 916 N N . ARG A 1 124 ? 16.458 5.378 9.967 1.00 79.25 124 ARG A N 1
ATOM 917 C CA . ARG A 1 124 ? 15.483 4.345 10.359 1.00 79.25 124 ARG A CA 1
ATOM 918 C C . ARG A 1 124 ? 15.594 3.084 9.495 1.00 79.25 124 ARG A C 1
ATOM 920 O O . ARG A 1 124 ? 15.539 1.984 10.038 1.00 79.25 124 ARG A O 1
ATOM 927 N N . LEU A 1 125 ? 15.778 3.232 8.181 1.00 72.44 125 LEU A N 1
ATOM 928 C CA . LEU A 1 125 ? 15.982 2.114 7.249 1.00 72.44 125 LEU A CA 1
ATOM 929 C C . LEU A 1 125 ? 17.267 1.345 7.569 1.00 72.44 125 LEU A C 1
ATOM 931 O O . LEU A 1 125 ? 17.223 0.130 7.725 1.00 72.44 125 LEU A O 1
ATOM 935 N N . SER A 1 126 ? 18.382 2.055 7.762 1.00 70.25 126 SER A N 1
ATOM 936 C CA . SER A 1 126 ? 19.674 1.456 8.126 1.00 70.25 126 SER A CA 1
ATOM 937 C C . SER A 1 126 ? 19.596 0.653 9.431 1.00 70.25 126 SER A C 1
ATOM 939 O O . SER A 1 126 ? 20.115 -0.459 9.518 1.00 70.25 126 SER A O 1
ATOM 941 N N . ALA A 1 127 ? 18.875 1.171 10.431 1.00 73.00 127 ALA A N 1
ATOM 942 C CA . ALA A 1 127 ? 18.667 0.477 11.700 1.00 73.00 127 ALA A CA 1
ATOM 943 C C . ALA A 1 127 ? 17.769 -0.771 11.589 1.00 73.00 127 ALA A C 1
ATOM 945 O O . ALA A 1 127 ? 17.904 -1.682 12.406 1.00 73.00 127 ALA A O 1
ATOM 946 N N . ARG A 1 128 ? 16.845 -0.812 10.618 1.00 68.38 128 ARG A N 1
ATOM 947 C CA . ARG A 1 128 ? 15.868 -1.900 10.451 1.00 68.38 128 ARG A CA 1
ATOM 948 C C . ARG A 1 128 ? 16.373 -3.021 9.545 1.00 68.38 128 ARG A C 1
ATOM 950 O O . ARG A 1 128 ? 16.252 -4.187 9.909 1.00 68.38 128 ARG A O 1
ATOM 957 N N . ASP A 1 129 ? 16.915 -2.664 8.386 1.00 60.19 129 ASP A N 1
ATOM 958 C CA . ASP A 1 129 ? 17.155 -3.602 7.281 1.00 60.19 129 ASP A CA 1
ATOM 959 C C . ASP A 1 129 ? 18.646 -3.974 7.133 1.00 60.19 129 ASP A C 1
ATOM 961 O O . ASP A 1 129 ? 19.013 -4.877 6.376 1.00 60.19 129 ASP A O 1
ATOM 965 N N . GLY A 1 130 ? 19.537 -3.311 7.880 1.00 60.16 130 GLY A N 1
ATOM 966 C CA . GLY A 1 130 ? 20.978 -3.485 7.721 1.00 60.16 130 GLY A CA 1
ATOM 967 C C . GLY A 1 130 ? 21.429 -3.110 6.303 1.00 60.16 130 GLY A C 1
ATOM 968 O O . GLY A 1 130 ? 21.086 -2.042 5.804 1.00 60.16 130 GLY A O 1
ATOM 969 N N . ALA A 1 131 ? 22.216 -3.976 5.653 1.00 53.84 131 ALA A N 1
ATOM 970 C CA . ALA A 1 131 ? 22.728 -3.767 4.290 1.00 53.84 131 ALA A CA 1
ATOM 971 C C . ALA A 1 131 ? 21.949 -4.532 3.198 1.00 53.84 131 ALA A C 1
ATOM 973 O O . ALA A 1 131 ? 22.375 -4.539 2.044 1.00 53.84 131 ALA A O 1
ATOM 974 N N . VAL A 1 132 ? 20.854 -5.218 3.542 1.00 55.34 132 VAL A N 1
ATOM 975 C CA . VAL A 1 132 ? 20.101 -6.042 2.586 1.00 55.34 132 VAL A CA 1
ATOM 976 C C . VAL A 1 132 ? 18.957 -5.214 2.022 1.00 55.34 132 VAL A C 1
ATOM 978 O O . VAL A 1 132 ? 18.038 -4.850 2.748 1.00 55.34 132 VAL A O 1
ATOM 981 N N . SER A 1 133 ? 19.017 -4.923 0.725 1.00 72.00 133 SER A N 1
ATOM 982 C CA . SER A 1 133 ? 17.952 -4.225 0.012 1.00 72.00 133 SER A CA 1
ATOM 983 C C . SER A 1 133 ? 17.362 -5.139 -1.054 1.00 72.00 133 SER A C 1
ATOM 985 O O . SER A 1 133 ? 18.110 -5.741 -1.825 1.00 72.00 133 SER A O 1
ATOM 987 N N . ASP A 1 134 ? 16.035 -5.276 -1.069 1.00 83.31 134 ASP A N 1
ATOM 988 C CA . ASP A 1 134 ? 15.329 -6.005 -2.126 1.00 83.31 134 ASP A CA 1
ATOM 989 C C . ASP A 1 134 ? 15.339 -5.219 -3.450 1.00 83.31 134 ASP A C 1
ATOM 991 O O . ASP A 1 134 ? 15.750 -4.057 -3.501 1.00 83.31 134 ASP A O 1
ATOM 995 N N . ALA A 1 135 ? 14.885 -5.842 -4.542 1.00 83.62 135 ALA A N 1
ATOM 996 C CA . ALA A 1 135 ? 14.919 -5.229 -5.873 1.00 83.62 135 ALA A CA 1
ATOM 997 C C . ALA A 1 135 ? 14.198 -3.864 -5.967 1.00 83.62 135 ALA A C 1
ATOM 999 O O . ALA A 1 135 ? 14.505 -3.057 -6.847 1.00 83.62 135 ALA A O 1
ATOM 1000 N N . ILE A 1 136 ? 13.248 -3.582 -5.071 1.00 82.44 136 ILE A N 1
ATOM 1001 C CA . ILE A 1 136 ? 12.461 -2.345 -5.066 1.00 82.44 136 ILE A CA 1
ATOM 1002 C C . ILE A 1 136 ? 13.064 -1.322 -4.102 1.00 82.44 136 ILE A C 1
ATOM 1004 O O . ILE A 1 136 ? 13.155 -0.141 -4.442 1.00 82.44 136 ILE A O 1
ATOM 1008 N N . GLY A 1 137 ? 13.473 -1.756 -2.910 1.00 79.75 137 GLY A N 1
ATOM 1009 C CA . GLY A 1 137 ? 14.166 -0.929 -1.925 1.00 79.75 137 GLY A CA 1
ATOM 1010 C C . GLY A 1 137 ? 15.575 -0.529 -2.364 1.00 79.75 137 GLY A C 1
ATOM 1011 O O . GLY A 1 137 ? 16.115 0.454 -1.866 1.00 79.75 137 GLY A O 1
ATOM 1012 N N . GLY A 1 138 ? 16.182 -1.273 -3.293 1.00 80.88 138 GLY A N 1
ATOM 1013 C CA . GLY A 1 138 ? 17.528 -1.029 -3.816 1.00 80.88 138 GLY A CA 1
ATOM 1014 C C . GLY A 1 138 ? 17.605 0.077 -4.868 1.00 80.88 138 GLY A C 1
ATOM 1015 O O . GLY A 1 138 ? 18.680 0.322 -5.415 1.00 80.88 138 GLY A O 1
ATOM 1016 N N . ARG A 1 139 ? 16.480 0.730 -5.181 1.00 87.81 139 ARG A N 1
ATO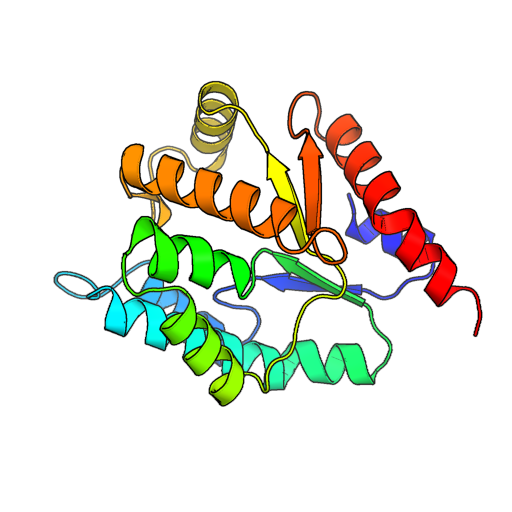M 1017 C CA . ARG A 1 139 ? 16.421 1.831 -6.147 1.00 87.81 139 ARG A CA 1
ATOM 1018 C C . ARG A 1 139 ? 17.127 3.075 -5.612 1.00 87.81 139 ARG A C 1
ATOM 1020 O O . ARG A 1 139 ? 17.282 3.274 -4.410 1.00 87.81 139 ARG A O 1
ATOM 1027 N N . ASP A 1 140 ? 17.578 3.921 -6.531 1.00 87.38 140 ASP A N 1
ATOM 1028 C CA . ASP A 1 140 ? 18.337 5.111 -6.166 1.00 87.38 140 ASP A CA 1
ATOM 1029 C C . ASP A 1 140 ? 17.483 6.188 -5.467 1.00 87.38 140 ASP A C 1
ATOM 1031 O O . ASP A 1 140 ? 16.246 6.177 -5.453 1.00 87.38 140 ASP A O 1
ATOM 1035 N N . ALA A 1 141 ? 18.173 7.161 -4.873 1.00 86.56 141 ALA A N 1
ATOM 1036 C CA . ALA A 1 141 ? 17.540 8.254 -4.145 1.00 86.56 141 ALA A CA 1
ATOM 1037 C C . ALA A 1 141 ? 16.642 9.138 -5.032 1.00 86.56 141 ALA A C 1
ATOM 1039 O O . ALA A 1 141 ? 15.658 9.692 -4.539 1.00 86.56 141 ALA A O 1
ATOM 1040 N N . THR A 1 142 ? 16.945 9.273 -6.327 1.00 90.62 142 THR A N 1
ATOM 1041 C CA . THR A 1 142 ? 16.132 10.059 -7.265 1.00 90.62 142 THR A CA 1
ATOM 1042 C C . THR A 1 142 ? 14.792 9.377 -7.509 1.00 90.62 142 THR A C 1
ATOM 1044 O O . THR A 1 142 ? 13.751 10.037 -7.473 1.00 90.62 142 THR A O 1
ATOM 1047 N N . TYR A 1 143 ? 14.795 8.054 -7.661 1.00 92.81 143 TYR A N 1
ATOM 1048 C CA . TYR A 1 143 ? 13.586 7.254 -7.769 1.00 92.81 143 TYR A CA 1
ATOM 1049 C C . TYR A 1 143 ? 12.711 7.402 -6.517 1.00 92.81 143 TYR A C 1
ATOM 1051 O O . TYR A 1 143 ? 11.526 7.723 -6.619 1.00 92.81 143 TYR A O 1
ATOM 1059 N N . HIS A 1 144 ? 13.292 7.251 -5.323 1.00 90.31 144 HIS A N 1
ATOM 1060 C CA . HIS A 1 144 ? 12.553 7.419 -4.068 1.00 90.31 144 HIS A CA 1
ATOM 1061 C C . HIS A 1 144 ? 12.038 8.850 -3.855 1.00 90.31 144 HIS A C 1
ATOM 1063 O O . HIS A 1 144 ? 10.928 9.036 -3.357 1.00 90.31 144 HIS A O 1
ATOM 1069 N N . SER A 1 145 ? 12.788 9.868 -4.285 1.00 90.50 145 SER A N 1
ATOM 1070 C CA . SER A 1 145 ? 12.322 11.258 -4.268 1.00 90.50 145 SER A CA 1
ATOM 1071 C C . SER A 1 145 ? 11.101 11.460 -5.174 1.00 90.50 145 SER A C 1
ATOM 1073 O O . SER A 1 145 ? 10.129 12.088 -4.752 1.00 90.50 145 SER A O 1
ATOM 1075 N N . SER A 1 146 ? 11.099 10.863 -6.372 1.00 94.50 146 SER A N 1
ATOM 1076 C CA . SER A 1 146 ? 9.953 10.903 -7.290 1.00 94.50 146 SER A CA 1
ATOM 1077 C C . SER A 1 146 ? 8.720 10.195 -6.716 1.00 94.50 146 SER A C 1
ATOM 1079 O O . SER A 1 146 ? 7.611 10.722 -6.808 1.00 94.50 146 SER A O 1
ATOM 1081 N N . VAL A 1 147 ? 8.908 9.048 -6.054 1.00 95.25 147 VAL A N 1
ATOM 1082 C CA . VAL A 1 147 ? 7.832 8.344 -5.335 1.00 95.25 147 VAL A CA 1
ATOM 1083 C C . VAL A 1 147 ? 7.219 9.234 -4.251 1.00 95.25 147 VAL A C 1
ATOM 1085 O O . VAL A 1 147 ? 5.998 9.347 -4.168 1.00 95.25 147 VAL A O 1
ATOM 1088 N N . ASN A 1 148 ? 8.047 9.890 -3.435 1.00 93.50 148 ASN A N 1
ATOM 1089 C CA . ASN A 1 148 ? 7.561 10.759 -2.362 1.00 93.50 148 ASN A CA 1
ATOM 1090 C C . ASN A 1 148 ? 6.783 11.960 -2.913 1.00 93.50 148 ASN A C 1
ATOM 1092 O O . ASN A 1 148 ? 5.702 12.269 -2.412 1.00 93.50 148 ASN A O 1
ATOM 1096 N N . ALA A 1 149 ? 7.292 12.596 -3.972 1.00 94.62 149 ALA A N 1
ATOM 1097 C CA . ALA A 1 149 ? 6.598 13.694 -4.641 1.00 94.62 149 ALA A CA 1
ATOM 1098 C C . ALA A 1 149 ? 5.214 13.260 -5.157 1.00 94.62 149 ALA A C 1
ATOM 1100 O O . ALA A 1 149 ? 4.231 13.967 -4.941 1.00 94.62 149 ALA A O 1
ATOM 1101 N N . ALA A 1 150 ? 5.111 12.060 -5.739 1.00 97.19 150 ALA A N 1
ATOM 1102 C CA . ALA A 1 150 ? 3.842 11.517 -6.215 1.00 97.19 150 ALA A CA 1
ATOM 1103 C C . ALA A 1 150 ? 2.798 11.369 -5.095 1.00 97.19 150 ALA A C 1
ATOM 1105 O O . ALA A 1 150 ? 1.638 11.721 -5.290 1.00 97.19 150 ALA A O 1
ATOM 1106 N N . PHE A 1 151 ? 3.189 10.894 -3.908 1.00 97.12 151 PHE A N 1
ATOM 1107 C CA . PHE A 1 151 ? 2.255 10.790 -2.781 1.00 97.12 151 PHE A CA 1
ATOM 1108 C C . PHE A 1 151 ? 1.749 12.154 -2.299 1.00 97.12 151 PHE A C 1
ATOM 1110 O O . PHE A 1 151 ? 0.572 12.273 -1.957 1.00 97.12 151 PHE A O 1
ATOM 1117 N N . VAL A 1 152 ? 2.603 13.184 -2.304 1.00 95.38 152 VAL A N 1
ATOM 1118 C CA . VAL A 1 152 ? 2.183 14.559 -1.982 1.00 95.38 152 VAL A CA 1
ATOM 1119 C C . VAL A 1 152 ? 1.185 15.074 -3.021 1.00 95.38 152 VAL A C 1
ATOM 1121 O O . VAL A 1 152 ? 0.154 15.635 -2.652 1.00 95.38 152 VAL A O 1
ATOM 1124 N N . GLU A 1 153 ? 1.443 14.835 -4.309 1.00 96.88 153 GLU A N 1
ATOM 1125 C CA . GLU A 1 153 ? 0.515 15.190 -5.390 1.00 96.88 153 GLU A CA 1
ATOM 1126 C C . GLU A 1 153 ? -0.840 14.486 -5.239 1.00 96.88 153 GLU A C 1
ATOM 1128 O O . GLU A 1 153 ? -1.883 15.128 -5.361 1.00 96.88 153 GLU A O 1
ATOM 1133 N N . PHE A 1 154 ? -0.848 13.182 -4.945 1.00 97.50 154 PHE A N 1
ATOM 1134 C CA . PHE A 1 154 ? -2.089 12.425 -4.759 1.00 97.50 154 PHE A CA 1
ATOM 1135 C C . PHE A 1 154 ? -2.887 12.935 -3.563 1.00 97.50 154 PHE A C 1
ATOM 1137 O O . PHE A 1 154 ? -4.097 13.118 -3.676 1.00 97.50 154 PHE A O 1
ATOM 1144 N N . ALA A 1 155 ? -2.216 13.234 -2.449 1.00 96.56 155 ALA A N 1
ATOM 1145 C CA . ALA A 1 155 ? -2.874 13.781 -1.273 1.00 96.56 155 ALA A CA 1
ATOM 1146 C C . ALA A 1 155 ? -3.486 15.168 -1.529 1.00 96.56 155 ALA A C 1
ATOM 1148 O O . ALA A 1 155 ? -4.574 15.457 -1.034 1.00 96.56 155 ALA A O 1
ATOM 1149 N N . ALA A 1 156 ? -2.830 16.005 -2.338 1.00 96.19 156 ALA A N 1
ATOM 1150 C CA . ALA A 1 156 ? -3.372 17.299 -2.746 1.00 96.19 156 ALA A CA 1
ATOM 1151 C C . ALA A 1 156 ? -4.558 17.165 -3.722 1.00 96.19 156 ALA A C 1
ATOM 1153 O O . ALA A 1 156 ? -5.502 17.952 -3.653 1.00 96.19 156 ALA A O 1
ATOM 1154 N N . ALA A 1 157 ? -4.521 16.180 -4.624 1.00 96.81 157 ALA A N 1
ATOM 1155 C CA . ALA A 1 157 ? -5.567 15.952 -5.621 1.00 96.81 157 ALA A CA 1
ATOM 1156 C C . ALA A 1 157 ? -6.807 15.232 -5.058 1.00 96.81 157 ALA A C 1
ATOM 1158 O O . ALA A 1 157 ? -7.915 15.428 -5.556 1.00 96.81 157 ALA A O 1
ATOM 1159 N N . GLU A 1 158 ? -6.636 14.402 -4.028 1.00 95.81 158 GLU A N 1
ATOM 1160 C CA . GLU A 1 158 ? -7.679 13.549 -3.451 1.00 95.81 158 GLU A CA 1
ATOM 1161 C C . GLU A 1 158 ? -7.800 13.757 -1.917 1.00 95.81 158 GLU A C 1
ATOM 1163 O O . GLU A 1 158 ? -7.725 12.788 -1.156 1.00 95.81 158 GLU A O 1
ATOM 1168 N N . PRO A 1 159 ? -8.029 14.991 -1.414 1.00 94.69 159 PRO A N 1
ATOM 1169 C CA . PRO A 1 159 ? -7.941 15.309 0.020 1.00 94.69 159 PRO A CA 1
ATOM 1170 C C . PRO A 1 159 ? -8.985 14.596 0.895 1.00 94.69 159 PRO A C 1
ATOM 1172 O O . PRO A 1 159 ? -8.850 14.555 2.111 1.00 94.69 159 PRO A O 1
ATOM 1175 N N . GLY A 1 160 ? -10.035 14.029 0.293 1.00 94.19 160 GLY A N 1
ATOM 1176 C CA . GLY A 1 160 ? -11.021 13.209 1.002 1.00 94.19 160 GLY A CA 1
ATOM 1177 C C . GLY A 1 160 ? -10.582 11.761 1.252 1.00 94.19 160 GLY A C 1
ATOM 1178 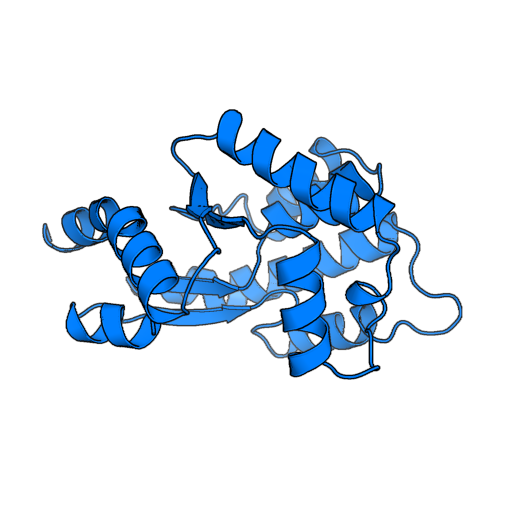O O . GLY A 1 160 ? -11.194 11.098 2.082 1.00 94.19 160 GLY A O 1
ATOM 1179 N N . ARG A 1 161 ? -9.554 11.270 0.543 1.00 96.19 161 ARG A N 1
ATOM 1180 C CA . ARG A 1 161 ? -9.074 9.875 0.600 1.00 96.19 161 ARG A CA 1
ATOM 1181 C C . ARG A 1 161 ? -7.667 9.756 1.185 1.00 96.19 161 ARG A C 1
ATOM 1183 O O . ARG A 1 161 ? -7.219 8.650 1.469 1.00 96.19 161 ARG A O 1
ATOM 1190 N N . PHE A 1 162 ? -6.964 10.869 1.378 1.00 98.25 162 PHE A N 1
ATOM 1191 C CA . PHE A 1 162 ? -5.599 10.891 1.895 1.00 98.25 162 PHE A CA 1
ATOM 1192 C C . PHE A 1 162 ? -5.476 11.761 3.138 1.00 98.25 162 PHE A C 1
ATOM 1194 O O . PHE A 1 162 ? -6.038 12.850 3.206 1.00 98.25 162 PHE A O 1
ATOM 1201 N N . ALA A 1 163 ? -4.641 11.318 4.073 1.00 97.50 163 ALA A N 1
ATOM 1202 C CA . ALA A 1 163 ? -4.128 12.152 5.148 1.00 97.50 163 ALA A CA 1
ATOM 1203 C C . ALA A 1 163 ? -2.601 12.052 5.187 1.00 97.50 163 ALA A C 1
ATOM 1205 O O . ALA A 1 163 ? -2.041 10.959 5.302 1.00 97.50 163 ALA A O 1
ATOM 1206 N N . ILE A 1 164 ? -1.927 13.201 5.091 1.00 96.75 164 ILE A N 1
ATOM 1207 C CA . ILE A 1 164 ? -0.484 13.291 5.318 1.00 96.75 164 ILE A CA 1
ATOM 1208 C C . ILE A 1 164 ? -0.248 13.335 6.824 1.00 96.75 164 ILE A C 1
ATOM 1210 O O . ILE A 1 164 ? -0.782 14.191 7.528 1.00 96.75 164 ILE A O 1
ATOM 1214 N N . ILE A 1 165 ? 0.568 12.408 7.303 1.00 97.50 165 ILE A N 1
ATOM 1215 C CA . ILE A 1 165 ? 0.973 12.289 8.693 1.00 97.50 165 ILE A CA 1
ATOM 1216 C C . ILE A 1 165 ? 2.423 12.734 8.793 1.00 97.50 165 ILE A C 1
ATOM 1218 O O . ILE A 1 165 ? 3.293 12.163 8.138 1.00 97.50 165 ILE A O 1
ATOM 1222 N N . ASP A 1 166 ? 2.685 13.722 9.643 1.00 95.12 166 ASP A N 1
ATOM 1223 C CA . ASP A 1 166 ? 4.047 14.042 10.053 1.00 95.12 166 ASP A CA 1
ATOM 1224 C C . ASP A 1 166 ? 4.653 12.831 10.785 1.00 95.12 166 ASP A C 1
ATOM 1226 O O . ASP A 1 166 ? 4.168 12.411 11.842 1.00 95.12 166 ASP A O 1
ATOM 1230 N N . GLY A 1 167 ? 5.676 12.237 10.175 1.00 94.12 167 GLY A N 1
ATOM 1231 C CA . GLY A 1 167 ? 6.401 11.071 10.658 1.00 94.12 167 GLY A CA 1
ATOM 1232 C C . GLY A 1 167 ? 7.620 11.405 11.523 1.00 94.12 167 GLY A C 1
ATOM 1233 O O . GLY A 1 167 ? 8.339 10.479 11.925 1.00 94.12 167 GLY A O 1
ATOM 1234 N N . GLU A 1 168 ? 7.878 12.682 11.808 1.00 91.88 168 GLU A N 1
ATOM 1235 C CA . GLU A 1 168 ? 8.946 13.113 12.709 1.00 91.88 168 GLU A CA 1
ATOM 1236 C C . GLU A 1 168 ? 8.576 12.895 14.186 1.00 91.88 168 GLU A C 1
ATOM 1238 O O . GLU A 1 168 ? 7.404 12.867 14.574 1.00 91.88 168 GLU A O 1
ATOM 1243 N N . GLY A 1 169 ? 9.596 12.730 15.030 1.00 90.88 169 GLY A N 1
ATOM 1244 C CA . GLY A 1 169 ? 9.434 12.408 16.452 1.00 90.88 169 GLY A CA 1
ATOM 1245 C C . GLY A 1 169 ? 9.403 10.906 16.758 1.00 90.88 169 GLY A C 1
ATOM 1246 O O . GLY A 1 169 ? 9.885 10.067 15.987 1.00 90.88 169 GLY A O 1
ATOM 1247 N N . SER A 1 170 ? 8.884 10.581 17.938 1.00 93.00 170 SER A N 1
ATOM 1248 C CA . SER A 1 170 ? 8.733 9.226 18.475 1.00 93.00 170 SER A CA 1
ATOM 1249 C C . SER A 1 170 ? 7.600 8.444 17.803 1.00 93.00 170 SER A C 1
ATOM 1251 O O . SER A 1 170 ? 6.687 9.008 17.196 1.00 93.00 170 SER A O 1
ATOM 1253 N N . VAL A 1 171 ? 7.633 7.113 17.927 1.00 93.62 171 VAL A N 1
ATOM 1254 C CA . VAL A 1 171 ? 6.589 6.247 17.357 1.00 93.62 171 VAL A CA 1
ATOM 1255 C C . VAL A 1 171 ? 5.226 6.495 18.020 1.00 93.62 171 VAL A C 1
ATOM 1257 O O . VAL A 1 171 ? 4.193 6.383 17.362 1.00 93.62 171 VAL A O 1
ATOM 1260 N N . GLU A 1 172 ? 5.214 6.898 19.291 1.00 96.69 172 GLU A N 1
ATOM 1261 C CA . GLU A 1 172 ? 4.024 7.283 20.047 1.00 96.69 172 GLU A CA 1
ATOM 1262 C C . GLU A 1 172 ? 3.411 8.591 19.531 1.00 96.69 172 GLU A C 1
ATOM 1264 O O . GLU A 1 172 ? 2.192 8.664 19.364 1.00 96.69 172 GLU A O 1
ATOM 1269 N N . GLU A 1 173 ? 4.234 9.600 19.228 1.00 96.75 173 GLU A N 1
ATOM 1270 C CA . GLU A 1 173 ? 3.775 10.876 18.661 1.00 96.75 173 GLU A CA 1
ATOM 1271 C C . GLU A 1 173 ? 3.182 10.685 17.263 1.00 96.75 173 GLU A C 1
ATOM 1273 O O . GLU A 1 173 ? 2.074 11.149 16.990 1.00 96.75 173 GLU A O 1
ATOM 1278 N N . VAL A 1 174 ? 3.866 9.932 16.394 1.00 96.94 174 VAL A N 1
ATOM 1279 C CA . VAL A 1 174 ? 3.348 9.601 15.055 1.00 96.94 174 VAL A CA 1
ATOM 1280 C C . VAL A 1 174 ? 2.046 8.806 15.165 1.00 96.94 174 VAL A C 1
ATOM 1282 O O . VAL A 1 174 ? 1.082 9.078 14.450 1.00 96.94 174 VAL A O 1
ATOM 1285 N N . HIS A 1 175 ? 1.970 7.855 16.098 1.00 97.31 175 HIS A N 1
ATOM 1286 C CA . HIS A 1 175 ? 0.751 7.093 16.340 1.00 97.31 175 HIS A CA 1
ATOM 1287 C C . HIS A 1 175 ? -0.416 7.974 16.808 1.00 97.31 175 HIS A C 1
ATOM 1289 O O . HIS A 1 175 ? -1.534 7.777 16.338 1.00 97.31 175 HIS A O 1
ATOM 1295 N N . ALA A 1 176 ? -0.181 8.966 17.671 1.00 97.56 176 ALA A N 1
ATOM 1296 C CA . ALA A 1 176 ? -1.220 9.911 18.080 1.00 97.56 176 ALA A CA 1
ATOM 1297 C C . ALA A 1 176 ? -1.771 10.716 16.888 1.00 97.56 176 ALA A C 1
ATOM 1299 O O . ALA A 1 176 ? -2.984 10.890 16.772 1.00 97.56 176 ALA A O 1
ATOM 1300 N N . ARG A 1 177 ? -0.903 11.136 15.955 1.00 98.12 177 ARG A N 1
ATOM 1301 C CA . ARG A 1 177 ? -1.323 11.811 14.713 1.00 98.12 177 ARG A CA 1
ATOM 1302 C C . ARG A 1 177 ? -2.136 10.889 13.801 1.00 98.12 177 ARG A C 1
ATOM 1304 O O . ARG A 1 177 ? -3.139 11.322 13.242 1.00 98.12 177 ARG A O 1
ATOM 1311 N N . ILE A 1 178 ? -1.745 9.616 13.690 1.00 97.94 178 ILE A N 1
ATOM 1312 C CA . ILE A 1 178 ? -2.523 8.601 12.961 1.00 97.94 178 ILE A CA 1
ATOM 1313 C C . ILE A 1 178 ? -3.921 8.452 13.573 1.00 97.94 178 ILE A C 1
ATOM 1315 O O . ILE A 1 178 ? -4.901 8.446 12.834 1.00 97.94 178 ILE A O 1
ATOM 1319 N N . LEU A 1 179 ? -4.032 8.364 14.903 1.00 97.12 179 LEU A N 1
ATOM 1320 C CA . LEU A 1 179 ? -5.328 8.246 15.578 1.00 97.12 179 LEU A CA 1
ATOM 1321 C C . LEU A 1 179 ? -6.234 9.451 15.308 1.00 97.12 179 LEU A C 1
ATOM 1323 O O . LEU A 1 179 ? -7.405 9.261 14.992 1.00 97.12 179 LEU A O 1
ATOM 1327 N N . ALA A 1 180 ? -5.686 10.667 15.356 1.00 96.88 180 ALA A N 1
ATOM 1328 C CA . ALA A 1 180 ? -6.433 11.876 15.014 1.00 96.88 180 ALA A CA 1
ATOM 1329 C C . ALA A 1 180 ? -6.933 11.858 13.557 1.00 96.88 180 ALA A C 1
ATOM 1331 O O . ALA A 1 180 ? -8.067 12.239 13.283 1.00 96.88 180 ALA A O 1
ATOM 1332 N N . ALA A 1 181 ? -6.121 11.365 12.617 1.00 96.75 181 ALA A N 1
ATOM 1333 C CA . ALA A 1 181 ? -6.510 11.287 11.210 1.00 96.75 181 ALA A CA 1
ATOM 1334 C C . ALA A 1 181 ? -7.640 10.277 10.940 1.00 96.75 181 ALA A C 1
ATOM 1336 O O . ALA A 1 181 ? -8.435 10.488 10.025 1.00 96.75 181 ALA A O 1
ATOM 1337 N N . ILE A 1 182 ? -7.731 9.193 11.721 1.00 95.94 182 ILE A N 1
ATOM 1338 C CA . ILE A 1 182 ? -8.781 8.175 11.549 1.00 95.94 182 ILE A CA 1
ATOM 1339 C C . ILE A 1 182 ? -10.034 8.421 12.398 1.00 95.94 182 ILE A C 1
ATOM 1341 O O . ILE A 1 182 ? -11.033 7.728 12.211 1.00 95.94 182 ILE A O 1
ATOM 1345 N N . GLU A 1 183 ? -10.018 9.396 13.309 1.00 94.56 183 GLU A N 1
ATOM 1346 C CA . GLU A 1 183 ? -11.151 9.728 14.184 1.00 94.56 183 GLU A CA 1
ATOM 1347 C C . GLU A 1 183 ? -12.489 9.897 13.429 1.00 94.56 183 GLU A C 1
ATOM 1349 O O . GLU A 1 183 ? -13.490 9.317 13.868 1.00 94.56 183 GLU A O 1
ATOM 1354 N N . PRO A 1 184 ? -12.546 10.556 12.249 1.00 92.62 184 PRO A N 1
ATOM 1355 C CA . PRO A 1 184 ? -13.789 10.659 11.482 1.00 92.62 184 PRO A CA 1
ATOM 1356 C C . PRO A 1 184 ? -14.366 9.308 11.033 1.00 92.62 184 PRO A C 1
ATOM 1358 O O . PRO A 1 184 ? -15.576 9.197 10.843 1.00 92.62 184 PRO A O 1
ATOM 1361 N N . LEU A 1 185 ? -13.527 8.282 10.851 1.00 91.75 185 LEU A N 1
ATOM 1362 C CA . LEU A 1 185 ? -13.962 6.930 10.488 1.00 91.75 185 LEU A CA 1
ATOM 1363 C C . LEU A 1 185 ? -14.481 6.160 11.709 1.00 91.75 185 LEU A C 1
ATOM 1365 O O . LEU A 1 185 ? -15.477 5.445 11.602 1.00 91.75 185 LEU A O 1
ATOM 1369 N N . LEU A 1 186 ? -13.867 6.361 12.880 1.00 88.44 186 LEU A N 1
ATOM 1370 C CA . LEU A 1 186 ? -14.322 5.768 14.145 1.00 88.44 186 LEU A CA 1
ATOM 1371 C C . LEU A 1 186 ? -15.745 6.234 14.504 1.00 88.44 186 LEU A C 1
ATOM 1373 O O . LEU A 1 186 ? -16.584 5.438 14.932 1.00 88.44 186 LEU A O 1
ATOM 1377 N N . ALA A 1 187 ? -16.044 7.517 14.267 1.00 82.00 187 ALA A N 1
ATOM 1378 C CA . ALA A 1 187 ? -17.361 8.098 14.529 1.00 82.00 187 ALA A CA 1
ATOM 1379 C C . ALA A 1 187 ? -18.468 7.522 13.623 1.00 82.00 187 ALA A C 1
ATOM 1381 O O . ALA A 1 187 ? -19.609 7.363 14.059 1.00 82.00 187 ALA A O 1
ATOM 1382 N N . ARG A 1 188 ? -18.137 7.164 12.374 1.00 72.31 188 ARG A N 1
ATOM 1383 C CA . ARG A 1 188 ? -19.083 6.560 11.417 1.00 72.31 188 ARG A CA 1
ATOM 1384 C C . ARG A 1 188 ? -19.465 5.129 11.798 1.00 72.31 188 ARG A C 1
ATOM 1386 O O . ARG A 1 188 ? -20.620 4.756 11.632 1.00 72.31 188 ARG A O 1
ATOM 1393 N N . GLY A 1 189 ? -18.524 4.358 12.345 1.00 58.28 189 GLY A N 1
ATOM 1394 C CA . GLY A 1 189 ? -18.760 2.975 12.779 1.00 58.28 189 GLY A CA 1
ATOM 1395 C C . GLY A 1 189 ? -19.599 2.837 14.055 1.00 58.28 189 GLY A C 1
ATOM 1396 O O . GLY A 1 189 ? -20.136 1.768 14.311 1.00 58.28 189 GLY A O 1
ATOM 1397 N N . SER A 1 190 ? -19.751 3.912 14.838 1.00 52.59 190 SER A N 1
ATOM 1398 C CA . SER A 1 190 ? -20.504 3.902 16.107 1.00 52.59 190 SER A CA 1
ATOM 1399 C C . SER A 1 190 ? -22.002 4.221 15.953 1.00 52.59 190 SER A C 1
ATOM 1401 O O . SER A 1 190 ? -22.704 4.338 16.953 1.00 52.59 190 SER A O 1
ATOM 1403 N N . SER A 1 191 ? -22.490 4.417 14.721 1.00 40.41 191 SER A N 1
ATOM 1404 C CA . SER A 1 191 ? -23.876 4.831 14.428 1.00 40.41 191 SER A CA 1
ATOM 1405 C C . SER A 1 191 ? -24.765 3.704 13.870 1.00 40.41 191 SER A C 1
ATOM 1407 O O . SER A 1 191 ? -25.745 3.999 13.186 1.00 40.41 191 SER A O 1
ATOM 1409 N N . ALA A 1 192 ? -24.433 2.437 14.137 1.00 36.28 192 ALA A N 1
ATOM 1410 C CA . ALA A 1 192 ? -25.220 1.265 13.738 1.00 36.28 192 ALA A CA 1
ATOM 1411 C C . ALA A 1 192 ? -25.831 0.554 14.953 1.00 36.28 192 ALA A C 1
ATOM 1413 O O . ALA A 1 192 ? -25.103 0.383 15.957 1.00 36.28 192 ALA A O 1
#

Solvent-accessible surface area (backbone atoms only — not comparable to full-atom values): 10662 Å² total; per-residue (Å²): 110,67,70,64,50,37,47,77,71,73,44,59,65,48,77,45,37,53,71,17,74,34,77,69,4,40,56,45,29,49,49,60,44,61,40,70,89,95,47,70,56,62,70,57,45,48,50,47,53,34,53,14,46,19,50,20,35,68,74,47,50,51,58,37,47,76,70,72,31,46,74,50,58,49,59,55,70,68,51,47,34,16,46,38,9,55,51,54,67,63,35,52,67,57,46,49,51,45,37,38,72,46,45,70,58,73,70,72,80,63,43,79,44,72,47,58,57,71,69,62,46,49,54,53,46,47,75,72,50,60,92,66,61,42,65,70,74,60,54,54,71,68,48,54,50,41,26,54,52,42,52,54,52,48,34,70,75,38,59,84,37,33,45,83,34,70,46,64,81,51,75,66,57,28,48,53,52,51,50,63,72,46,43,74,58,57,61,63,71,70,75,118

Foldseek 3Di:
DVCVVCVVLVAAEDEEEPCPQDPQSVVLVCCLQPPPDPHDQLVVNLLSRLQSQLCNLVPPVVVCVVVVHHYDYHDDLLLSCLQSAFLVVPHNVVSQVSCCVRNVNDAAQADEAADDDPVRVVVVCCVPPPPDGTPRRPDDPVSVVSSSVSLVVCCVVCVSHYDYFHNPDDPVNSVVSVCVVCVVVSVVSVPD